Protein AF-A0A286U0F1-F1 (afdb_monomer)

Secondary structure (DSSP, 8-state):
--PPPPPTTSPPPEE-HHHHHHHHHHHHHHHHHH----SEEEEE-TTS-EEEEEPSEEEEETTEEEEEEE---TTS--TTTT-EEEEEEEEESSSEEEEEE-TTBPEE-SSSSSS-TTSB-B-HHHHHHHHHHHHTTS-TTT-SEEEEEEE-TTHHHHHTTSSTTTTTEESSB-B--SSSEE-TT-HHHHHHHHHHHHHHHH-

Structure (mmCIF, N/CA/C/O backbone):
data_AF-A0A286U0F1-F1
#
_entry.id   AF-A0A286U0F1-F1
#
loop_
_atom_site.group_PDB
_atom_site.id
_atom_site.type_symbol
_atom_site.label_atom_id
_atom_site.label_alt_id
_atom_site.label_comp_id
_atom_site.label_asym_id
_atom_site.label_entity_id
_atom_site.label_seq_id
_atom_site.pdbx_PDB_ins_code
_atom_site.Cartn_x
_atom_site.Cartn_y
_atom_site.Cartn_z
_atom_site.occupancy
_atom_site.B_iso_or_equiv
_atom_site.auth_seq_id
_atom_site.auth_comp_id
_atom_site.auth_asym_id
_atom_site.auth_atom_id
_atom_site.pdbx_PDB_model_num
ATOM 1 N N . MET A 1 1 ? -16.467 0.652 -8.813 1.00 55.03 1 MET A N 1
ATOM 2 C CA . MET A 1 1 ? -15.303 1.562 -8.723 1.00 55.03 1 MET A CA 1
ATOM 3 C C . MET A 1 1 ? -15.691 2.871 -9.384 1.00 55.03 1 MET A C 1
ATOM 5 O O . MET A 1 1 ? -16.318 2.805 -10.435 1.00 55.03 1 MET A O 1
ATOM 9 N N . THR A 1 2 ? -15.366 4.034 -8.812 1.00 57.41 2 THR A N 1
ATOM 10 C CA . THR A 1 2 ? -15.446 5.277 -9.600 1.00 57.41 2 THR A CA 1
ATOM 11 C C . THR A 1 2 ? -14.260 5.248 -10.555 1.00 57.41 2 THR A C 1
ATOM 13 O O . THR A 1 2 ? -13.128 5.492 -10.142 1.00 57.41 2 THR A O 1
ATOM 16 N N . LEU A 1 3 ? -14.500 4.808 -11.789 1.00 58.31 3 LEU A N 1
ATOM 17 C CA . LEU A 1 3 ? -13.452 4.655 -12.792 1.00 58.31 3 LEU A CA 1
ATOM 18 C C . LEU A 1 3 ? -12.879 6.039 -13.128 1.00 58.31 3 LEU A C 1
ATOM 20 O O . LEU A 1 3 ? -13.649 6.991 -13.285 1.00 58.31 3 LEU A O 1
ATOM 24 N N . PRO A 1 4 ? -11.551 6.189 -13.231 1.00 60.69 4 PRO A N 1
ATOM 25 C CA . PRO A 1 4 ? -10.980 7.459 -13.630 1.00 60.69 4 PRO A CA 1
ATOM 26 C C . PRO A 1 4 ? -11.314 7.708 -15.111 1.00 60.69 4 PRO A C 1
ATOM 28 O O . PRO A 1 4 ? -11.330 6.786 -15.930 1.00 60.69 4 PRO A O 1
ATOM 31 N N . ALA A 1 5 ? -11.651 8.956 -15.445 1.00 60.22 5 ALA A N 1
ATOM 32 C CA . ALA A 1 5 ? -12.111 9.325 -16.782 1.00 60.22 5 ALA A CA 1
ATOM 33 C C . ALA A 1 5 ? -11.086 8.942 -17.868 1.00 60.22 5 ALA A C 1
ATOM 35 O O . ALA A 1 5 ? -9.869 8.982 -17.640 1.00 60.22 5 ALA A O 1
ATOM 36 N N . ARG A 1 6 ? -11.583 8.591 -19.064 1.00 70.12 6 ARG A N 1
ATOM 37 C CA . ARG A 1 6 ? -10.735 8.411 -20.252 1.00 70.12 6 ARG A CA 1
ATOM 38 C C . ARG A 1 6 ? -9.967 9.704 -20.527 1.00 70.12 6 ARG A C 1
ATOM 40 O O . ARG A 1 6 ? -10.489 10.803 -20.338 1.00 70.12 6 ARG A O 1
ATOM 47 N N . ASN A 1 7 ? -8.711 9.579 -20.945 1.00 66.75 7 ASN A N 1
ATOM 48 C CA . ASN A 1 7 ? -7.919 10.742 -21.333 1.00 66.75 7 ASN A CA 1
ATOM 49 C C . ASN A 1 7 ? -8.407 11.310 -22.684 1.00 66.75 7 ASN A C 1
ATOM 51 O O . ASN A 1 7 ? -9.229 10.702 -23.367 1.00 66.75 7 ASN A O 1
ATOM 55 N N . LYS A 1 8 ? -7.865 12.463 -23.102 1.00 62.06 8 LYS A N 1
ATOM 56 C CA . LYS A 1 8 ? -8.223 13.127 -24.374 1.00 62.06 8 LYS A CA 1
ATOM 57 C C . LYS A 1 8 ? -8.035 12.249 -25.627 1.00 62.06 8 LYS A C 1
ATOM 59 O O . LYS A 1 8 ? -8.588 12.575 -26.665 1.00 62.06 8 LYS A O 1
ATOM 64 N N . LYS A 1 9 ? -7.260 11.163 -25.535 1.00 63.19 9 LYS A N 1
ATOM 65 C CA . LYS A 1 9 ? -7.003 10.195 -26.614 1.00 63.19 9 LYS A CA 1
ATOM 66 C C . LYS A 1 9 ? -7.865 8.926 -26.502 1.00 63.19 9 LYS A C 1
ATOM 68 O O . LYS A 1 9 ? -7.655 7.982 -27.247 1.00 63.19 9 LYS A O 1
ATOM 73 N N . GLY A 1 10 ? -8.810 8.877 -25.561 1.00 74.88 10 GLY A N 1
ATOM 74 C CA . GLY A 1 10 ? -9.727 7.750 -25.376 1.00 74.88 10 GLY A CA 1
ATOM 75 C C . GLY A 1 10 ? -9.198 6.603 -24.510 1.00 74.88 10 GLY A C 1
ATOM 76 O O . GLY A 1 10 ? -9.966 5.685 -24.231 1.00 74.88 10 GLY A O 1
ATOM 77 N N . HIS A 1 11 ? -7.951 6.659 -24.029 1.00 80.94 11 HIS A N 1
ATOM 78 C CA . HIS A 1 11 ? -7.387 5.597 -23.193 1.00 80.94 11 HIS A CA 1
ATOM 79 C C . HIS A 1 11 ? -7.829 5.706 -21.735 1.00 80.94 11 HIS A C 1
ATOM 81 O O . HIS A 1 11 ? -7.931 6.802 -21.165 1.00 80.94 11 HIS A O 1
ATOM 87 N N . ARG A 1 12 ? -8.039 4.553 -21.109 1.00 87.25 12 ARG A N 1
ATOM 88 C CA . ARG A 1 12 ? -8.418 4.412 -19.710 1.00 87.25 12 ARG A CA 1
ATOM 89 C C . ARG A 1 12 ? -7.195 4.543 -18.811 1.00 87.25 12 ARG A C 1
ATOM 91 O O . ARG A 1 12 ? -6.171 3.896 -19.011 1.00 87.25 12 ARG A O 1
ATOM 98 N N . THR A 1 13 ? -7.316 5.400 -17.806 1.00 90.19 13 THR A N 1
ATOM 99 C CA . THR A 1 13 ? -6.322 5.499 -16.733 1.00 90.19 13 THR A CA 1
ATOM 100 C C . THR A 1 13 ? -6.585 4.432 -15.673 1.00 90.19 13 THR A C 1
ATOM 102 O O . THR A 1 13 ? -7.677 3.866 -15.606 1.00 90.19 13 THR A O 1
ATOM 105 N N . GLY A 1 14 ? -5.576 4.140 -14.862 1.00 93.25 14 GLY A N 1
ATOM 106 C CA . GLY A 1 14 ? -5.661 3.172 -13.774 1.00 93.25 14 GLY A CA 1
ATOM 107 C C . GLY A 1 14 ? -5.192 3.741 -12.445 1.00 93.25 14 GLY A C 1
ATOM 108 O O . GLY A 1 14 ? -4.985 4.947 -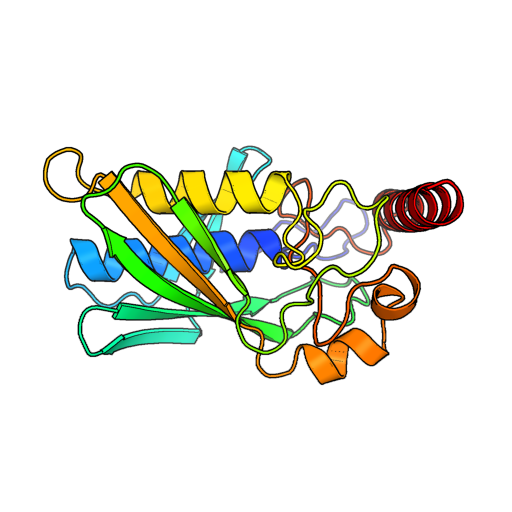12.295 1.00 93.25 14 GLY A O 1
ATOM 109 N N . PHE A 1 15 ? -4.969 2.849 -11.491 1.00 96.19 15 PHE A N 1
ATOM 110 C CA . PHE A 1 15 ? -4.475 3.161 -10.158 1.00 96.19 15 PHE A CA 1
ATOM 111 C C . PHE A 1 15 ? -3.144 2.476 -9.901 1.00 96.19 15 PHE A C 1
ATOM 113 O O . PHE A 1 15 ? -2.894 1.366 -10.367 1.00 96.19 15 PHE A O 1
ATOM 120 N N . THR A 1 16 ? -2.266 3.156 -9.169 1.00 96.94 16 THR A N 1
ATOM 121 C CA . THR A 1 16 ? -0.938 2.621 -8.850 1.00 96.94 16 THR A CA 1
ATOM 122 C C . THR A 1 16 ? -1.024 1.568 -7.741 1.00 96.94 16 THR A C 1
ATOM 124 O O . THR A 1 16 ? -2.030 1.478 -7.031 1.00 96.94 16 THR A O 1
ATOM 127 N N . THR A 1 17 ? 0.044 0.785 -7.547 1.00 97.62 17 THR A N 1
ATOM 128 C CA . THR A 1 17 ? 0.140 -0.151 -6.410 1.00 97.62 17 THR A CA 1
ATOM 129 C C . THR A 1 17 ? 0.022 0.588 -5.075 1.00 97.62 17 THR A C 1
ATOM 131 O O . THR A 1 17 ? -0.702 0.135 -4.195 1.00 97.62 17 THR A O 1
ATOM 134 N N . GLY A 1 18 ? 0.624 1.780 -4.960 1.00 97.81 18 GLY A N 1
ATOM 135 C CA . GLY A 1 18 ? 0.495 2.650 -3.786 1.00 97.81 18 GLY A CA 1
ATOM 136 C C . GLY A 1 18 ? -0.936 3.107 -3.485 1.00 97.81 18 GLY A C 1
ATOM 137 O O . GLY A 1 18 ? -1.347 3.072 -2.330 1.00 97.81 18 GLY A O 1
ATOM 138 N N . ALA A 1 19 ? -1.724 3.468 -4.504 1.00 98.19 19 ALA A N 1
ATOM 139 C CA . ALA A 1 19 ? -3.125 3.852 -4.308 1.00 98.19 19 ALA A CA 1
ATOM 140 C C . ALA A 1 19 ? -3.975 2.679 -3.799 1.00 98.19 19 ALA A C 1
ATOM 142 O O . ALA A 1 19 ? -4.791 2.848 -2.895 1.00 98.19 19 ALA A O 1
ATOM 143 N N . CYS A 1 20 ? -3.756 1.486 -4.358 1.00 98.38 20 CYS A N 1
ATOM 144 C CA . CYS A 1 20 ? -4.443 0.272 -3.923 1.00 98.38 20 CYS A CA 1
ATOM 145 C C . CYS A 1 20 ? -4.044 -0.103 -2.486 1.00 98.38 20 CYS A C 1
ATOM 147 O O . CYS A 1 20 ? -4.916 -0.411 -1.680 1.00 98.38 20 CYS A O 1
ATOM 149 N N . ALA A 1 21 ? -2.758 -0.000 -2.136 1.00 98.62 21 ALA A N 1
ATOM 150 C CA . ALA A 1 21 ? -2.277 -0.250 -0.779 1.00 98.62 21 ALA A CA 1
ATOM 151 C C . ALA A 1 21 ? -2.873 0.735 0.242 1.00 98.62 21 ALA A C 1
ATOM 153 O O . ALA A 1 21 ? -3.382 0.304 1.272 1.00 98.62 21 ALA A O 1
ATOM 154 N N . ALA A 1 22 ? -2.881 2.039 -0.056 1.00 98.75 22 ALA A N 1
ATOM 155 C CA . ALA A 1 22 ? -3.451 3.055 0.832 1.00 98.75 22 ALA A CA 1
ATOM 156 C C . ALA A 1 22 ? -4.962 2.865 1.036 1.00 98.75 22 ALA A C 1
ATOM 158 O O . ALA A 1 22 ? -5.457 2.937 2.159 1.00 98.75 22 ALA A O 1
ATOM 159 N N . ALA A 1 23 ? -5.698 2.573 -0.041 1.00 98.62 23 ALA A N 1
ATOM 160 C CA . ALA A 1 23 ? -7.124 2.276 0.029 1.00 98.62 23 ALA A CA 1
ATOM 161 C C . ALA A 1 23 ? -7.406 1.018 0.866 1.00 98.62 23 ALA A C 1
ATOM 163 O O . ALA A 1 23 ? -8.300 1.026 1.711 1.00 98.62 23 ALA A O 1
ATOM 164 N N . SER A 1 24 ? -6.630 -0.045 0.654 1.00 98.69 24 SER A N 1
ATOM 165 C CA . SER A 1 24 ? -6.778 -1.303 1.381 1.00 98.69 24 SER A CA 1
ATOM 166 C C . SER A 1 24 ? -6.481 -1.114 2.872 1.00 98.69 24 SER A C 1
ATOM 168 O O . SER A 1 24 ? -7.321 -1.463 3.703 1.00 98.69 24 SER A O 1
ATOM 170 N N . ALA A 1 25 ? -5.370 -0.453 3.218 1.00 98.75 25 ALA A N 1
ATOM 171 C CA . ALA A 1 25 ? -4.992 -0.182 4.605 1.00 98.75 25 ALA A CA 1
ATOM 172 C C . ALA A 1 25 ? -6.040 0.679 5.329 1.00 98.75 25 ALA A C 1
ATOM 174 O O . ALA A 1 25 ? -6.426 0.363 6.453 1.00 98.75 25 ALA A O 1
ATOM 175 N N . LYS A 1 26 ? -6.583 1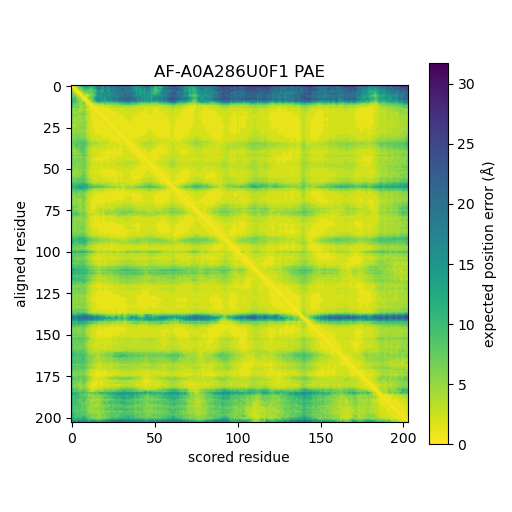.704 4.652 1.00 98.69 26 LYS A N 1
ATOM 176 C CA . LYS A 1 26 ? -7.706 2.507 5.160 1.00 98.69 26 LYS A CA 1
ATOM 177 C C . LYS A 1 26 ? -8.918 1.647 5.499 1.00 98.69 26 LYS A C 1
ATOM 179 O O . LYS A 1 26 ? -9.519 1.799 6.556 1.00 98.69 26 LYS A O 1
ATOM 184 N N . ALA A 1 27 ? -9.285 0.729 4.605 1.00 98.62 27 ALA A N 1
ATOM 185 C CA . ALA A 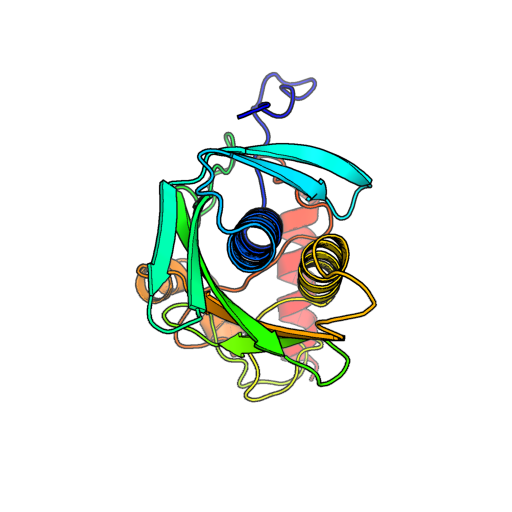1 27 ? -10.415 -0.163 4.834 1.00 98.62 27 ALA A CA 1
ATOM 186 C C . ALA A 1 27 ? -10.192 -1.097 6.028 1.00 98.62 27 ALA A C 1
ATOM 188 O O . ALA A 1 27 ? -11.131 -1.327 6.786 1.00 98.62 27 ALA A O 1
ATOM 189 N N . ALA A 1 28 ? -8.975 -1.619 6.203 1.00 98.56 28 ALA A N 1
ATOM 190 C CA . ALA A 1 28 ? -8.645 -2.477 7.336 1.00 98.56 28 ALA A CA 1
ATOM 191 C C . ALA A 1 28 ? -8.713 -1.699 8.659 1.00 98.56 28 ALA A C 1
ATOM 193 O O . ALA A 1 28 ? -9.399 -2.137 9.580 1.00 98.56 28 ALA A O 1
ATOM 194 N N . ALA A 1 29 ? -8.112 -0.505 8.722 1.00 98.19 29 ALA A N 1
ATOM 195 C CA . ALA A 1 29 ? -8.195 0.371 9.892 1.00 98.19 29 ALA A CA 1
ATOM 196 C C . ALA A 1 29 ? -9.651 0.725 10.238 1.00 98.19 29 ALA A C 1
ATOM 198 O O . ALA A 1 29 ? -10.090 0.544 11.372 1.00 98.19 29 ALA A O 1
ATOM 199 N N . ARG A 1 30 ? -10.447 1.123 9.237 1.00 97.81 30 ARG A N 1
ATOM 200 C CA . ARG A 1 30 ? -11.877 1.398 9.415 1.00 97.81 30 ARG A CA 1
ATOM 201 C C . ARG A 1 30 ? -12.650 0.189 9.930 1.00 97.81 30 ARG A C 1
ATOM 203 O O . ARG A 1 30 ? -13.548 0.349 10.758 1.00 97.81 30 ARG A O 1
ATOM 210 N N . TYR A 1 31 ? -12.352 -1.010 9.430 1.00 97.81 31 TYR A N 1
ATOM 211 C CA . TYR A 1 31 ? -13.032 -2.218 9.886 1.00 97.81 31 TYR A CA 1
ATOM 212 C C . TYR A 1 31 ? -12.710 -2.504 11.360 1.00 97.81 31 TYR A C 1
ATOM 214 O O . TYR A 1 31 ? -13.634 -2.746 12.131 1.00 97.81 31 TYR A O 1
ATOM 222 N N . LEU A 1 32 ? -11.446 -2.366 11.775 1.00 97.06 32 LEU A N 1
ATOM 223 C CA . LEU A 1 32 ? -11.042 -2.518 13.180 1.00 97.06 32 LEU A CA 1
ATOM 224 C C . LEU A 1 32 ? -11.738 -1.511 14.097 1.00 97.06 32 LEU A C 1
ATOM 226 O O . LEU A 1 32 ? -12.263 -1.892 15.136 1.00 97.06 32 LEU A O 1
ATOM 230 N N . VAL A 1 33 ? -11.796 -0.241 13.693 1.00 95.56 33 VAL A N 1
ATOM 231 C CA . VAL A 1 33 ? -12.394 0.829 14.508 1.00 95.56 33 VAL A CA 1
ATOM 232 C C . VAL A 1 33 ? -13.912 0.699 14.612 1.00 95.56 33 VAL A C 1
ATOM 234 O O . VAL A 1 33 ? -14.494 0.966 15.659 1.00 95.56 33 VAL A O 1
ATOM 237 N N . THR A 1 34 ? -14.584 0.318 13.524 1.00 94.88 34 THR A N 1
ATOM 238 C CA . THR A 1 34 ? -16.056 0.339 13.470 1.00 94.88 34 THR A CA 1
ATOM 239 C C . THR A 1 34 ? -16.709 -1.013 13.733 1.00 94.88 34 THR A C 1
ATOM 241 O O . THR A 1 34 ? -17.922 -1.064 13.934 1.00 94.88 34 THR A O 1
ATOM 244 N N . GLY A 1 35 ? -15.956 -2.112 13.636 1.00 94.69 35 GLY A N 1
ATOM 245 C CA . GLY A 1 35 ? -16.485 -3.477 13.644 1.00 94.69 35 GLY A CA 1
ATOM 246 C C . GLY A 1 35 ? -17.365 -3.819 12.433 1.00 94.69 35 GLY A C 1
ATOM 247 O O . GLY A 1 35 ? -17.962 -4.894 12.387 1.00 94.69 35 GLY A O 1
ATOM 248 N N . LYS A 1 36 ? -17.474 -2.931 11.432 1.00 95.50 36 LYS A N 1
ATOM 249 C CA . LYS A 1 36 ? -18.361 -3.107 10.273 1.00 95.50 36 LYS A CA 1
ATOM 250 C C . LYS A 1 36 ? -17.587 -3.543 9.038 1.00 95.50 36 LYS A C 1
ATOM 252 O O . LYS A 1 36 ? -16.740 -2.808 8.532 1.00 95.50 36 LYS A O 1
ATOM 257 N N . LYS A 1 37 ? -17.944 -4.714 8.507 1.00 96.31 37 LYS A N 1
ATOM 258 C CA . LYS A 1 37 ? -17.384 -5.240 7.259 1.00 96.31 37 LYS A CA 1
ATOM 259 C C . LYS A 1 37 ? -17.727 -4.321 6.083 1.00 96.31 37 LYS A C 1
ATOM 261 O O . LYS A 1 37 ? -18.856 -3.847 5.954 1.00 96.31 37 LYS A O 1
ATOM 266 N N . LEU A 1 38 ? -16.751 -4.087 5.210 1.00 97.56 38 LEU A N 1
ATOM 267 C CA . LEU A 1 38 ? -16.851 -3.168 4.076 1.00 97.56 38 LEU A CA 1
ATOM 268 C C . LEU A 1 38 ? -16.824 -3.933 2.748 1.00 97.56 38 LEU A C 1
ATOM 270 O O . LEU A 1 38 ? -16.105 -4.916 2.594 1.00 97.56 38 LEU A O 1
ATOM 274 N N . SER A 1 39 ? -17.558 -3.435 1.752 1.00 97.75 39 SER A N 1
ATOM 275 C CA . SER A 1 39 ? -17.463 -3.893 0.353 1.00 97.75 39 SER A CA 1
ATOM 276 C C . SER A 1 39 ? -16.693 -2.920 -0.546 1.00 97.75 39 SER A C 1
ATOM 278 O O . SER A 1 39 ? -16.266 -3.270 -1.645 1.00 97.75 39 SER A O 1
ATOM 280 N N . LYS A 1 40 ? -16.521 -1.674 -0.096 1.00 98.31 40 LYS A N 1
ATOM 281 C CA . LYS A 1 40 ? -15.796 -0.612 -0.797 1.00 98.31 40 LYS A CA 1
ATOM 282 C C . LYS A 1 40 ? -15.296 0.437 0.190 1.00 98.31 40 LYS A C 1
ATOM 284 O O . LYS A 1 40 ? -15.874 0.601 1.263 1.00 98.31 40 LYS A O 1
ATOM 289 N N . ILE A 1 41 ? -14.280 1.192 -0.210 1.00 98.31 41 ILE A N 1
ATOM 290 C CA . ILE A 1 41 ? -13.689 2.261 0.598 1.00 98.31 41 ILE A CA 1
ATOM 291 C C . ILE A 1 41 ? -13.414 3.502 -0.246 1.00 98.31 41 ILE A C 1
ATOM 293 O O . ILE A 1 41 ? -12.952 3.411 -1.384 1.00 98.31 41 ILE A O 1
ATOM 297 N N . LYS A 1 42 ? -13.719 4.673 0.315 1.00 98.25 42 LYS A N 1
ATOM 298 C CA . LYS A 1 42 ? -13.402 5.977 -0.268 1.00 98.25 42 LYS A CA 1
ATOM 299 C C . LYS A 1 42 ? -12.051 6.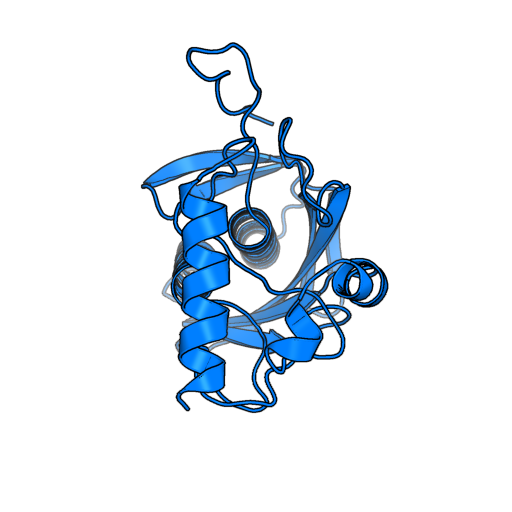436 0.287 1.00 98.25 42 LYS A C 1
ATOM 301 O O . LYS A 1 42 ? -11.900 6.565 1.497 1.00 98.25 42 LYS A O 1
ATOM 306 N N . THR A 1 43 ? -11.079 6.680 -0.584 1.00 97.12 43 THR A N 1
ATOM 307 C CA . THR A 1 43 ? -9.717 7.084 -0.205 1.00 97.12 43 THR A CA 1
ATOM 308 C C . THR A 1 43 ? -9.263 8.314 -0.981 1.00 97.12 43 THR A C 1
ATOM 310 O O . THR A 1 43 ? -9.710 8.550 -2.110 1.00 97.12 43 THR A O 1
ATOM 313 N N . THR A 1 44 ? -8.385 9.102 -0.371 1.00 97.94 44 THR A N 1
ATOM 314 C CA . THR A 1 44 ? -7.776 10.280 -0.980 1.00 97.94 44 THR A CA 1
ATOM 315 C C . THR A 1 44 ? -6.398 9.909 -1.510 1.00 97.94 44 THR A C 1
ATOM 317 O O . THR A 1 44 ? -5.532 9.441 -0.777 1.00 97.94 44 THR A O 1
ATOM 320 N N . LEU A 1 45 ? -6.202 10.114 -2.808 1.00 97.38 45 LEU A N 1
ATOM 321 C CA . LEU A 1 45 ? -4.947 9.838 -3.498 1.00 97.38 45 LEU A CA 1
ATOM 322 C C . LEU A 1 45 ? -3.903 10.938 -3.220 1.00 97.38 45 LEU A C 1
ATOM 324 O O . LEU A 1 45 ? -4.273 12.049 -2.824 1.00 97.38 45 LEU A O 1
ATOM 328 N N . PRO A 1 46 ? -2.611 10.710 -3.533 1.00 96.44 46 PRO A N 1
ATOM 329 C CA . PRO A 1 46 ? -1.568 11.730 -3.379 1.00 96.44 46 PRO A CA 1
ATOM 330 C C . PRO A 1 46 ? -1.850 13.033 -4.142 1.00 96.44 46 PRO A C 1
ATOM 332 O O . PRO A 1 46 ? -1.451 14.110 -3.714 1.00 96.44 46 PRO A O 1
ATOM 335 N N . ASN A 1 47 ? -2.584 12.958 -5.257 1.00 94.00 47 ASN A N 1
ATOM 336 C CA . ASN A 1 47 ? -3.012 14.126 -6.034 1.00 94.00 47 ASN A CA 1
ATOM 337 C C . ASN A 1 47 ? -4.270 14.829 -5.479 1.00 94.00 47 ASN A C 1
ATOM 339 O O . ASN A 1 47 ? -4.889 15.610 -6.200 1.00 94.00 47 ASN A O 1
ATOM 343 N N . ARG A 1 48 ? -4.677 14.512 -4.242 1.00 95.44 48 ARG A N 1
ATOM 344 C CA . ARG A 1 48 ? -5.862 15.030 -3.536 1.00 95.44 48 ARG A CA 1
ATOM 345 C C . ARG A 1 48 ? -7.215 14.681 -4.160 1.00 95.44 48 ARG A C 1
ATOM 347 O O . ARG A 1 48 ? -8.245 15.082 -3.627 1.00 95.44 48 ARG A O 1
ATOM 354 N N . LYS A 1 49 ? -7.259 13.888 -5.235 1.00 94.81 49 LYS A N 1
ATOM 355 C CA . LYS A 1 49 ? -8.525 13.344 -5.741 1.00 94.81 49 LYS A CA 1
ATOM 356 C C . LYS A 1 49 ? -9.014 12.233 -4.830 1.00 94.81 49 LYS A C 1
ATOM 358 O O . LYS A 1 49 ? -8.232 11.398 -4.378 1.00 94.81 49 LYS A O 1
ATOM 363 N N . THR A 1 50 ? -10.323 12.177 -4.637 1.00 96.06 50 THR A N 1
ATOM 364 C CA . THR A 1 50 ? -10.951 11.111 -3.866 1.00 96.06 50 THR A CA 1
ATOM 365 C C . THR A 1 50 ? -11.576 10.070 -4.784 1.00 96.06 50 THR A C 1
ATOM 367 O O . THR A 1 50 ? -12.296 10.405 -5.723 1.00 96.06 50 THR A O 1
ATOM 370 N N . VAL A 1 51 ? -11.312 8.796 -4.509 1.00 96.25 51 VAL A N 1
ATOM 371 C CA . VAL A 1 51 ? -11.735 7.661 -5.337 1.00 96.25 51 VAL A CA 1
ATOM 372 C C . VAL A 1 51 ? -12.316 6.564 -4.453 1.00 96.25 51 VAL A C 1
ATOM 374 O O . VAL A 1 51 ? -11.884 6.376 -3.318 1.00 96.25 51 VAL A O 1
ATOM 377 N N . THR A 1 52 ? -13.310 5.837 -4.969 1.00 97.75 52 THR A N 1
ATOM 378 C CA . THR A 1 52 ? -13.897 4.679 -4.280 1.00 97.75 52 THR A CA 1
ATOM 379 C C . THR A 1 52 ? -13.426 3.368 -4.900 1.00 97.75 52 THR A C 1
ATOM 381 O O . THR A 1 52 ? -13.734 3.088 -6.066 1.00 97.75 52 THR A O 1
ATOM 384 N N . PHE A 1 53 ? -12.747 2.548 -4.098 1.00 98.00 53 PHE A N 1
ATOM 385 C CA . PHE A 1 53 ? -12.216 1.242 -4.480 1.00 98.00 53 PHE A CA 1
ATOM 386 C C . PHE A 1 53 ? -13.118 0.116 -3.964 1.00 98.00 53 PHE A C 1
ATOM 388 O O . PHE A 1 53 ? -13.497 0.147 -2.792 1.00 98.00 53 PHE A O 1
ATOM 395 N N . PRO A 1 54 ? -13.488 -0.864 -4.806 1.00 97.94 54 PRO A N 1
ATOM 396 C CA . PRO A 1 54 ? -14.122 -2.090 -4.341 1.00 97.94 54 PRO A CA 1
ATOM 397 C C . PRO A 1 54 ? -13.097 -2.958 -3.605 1.00 97.94 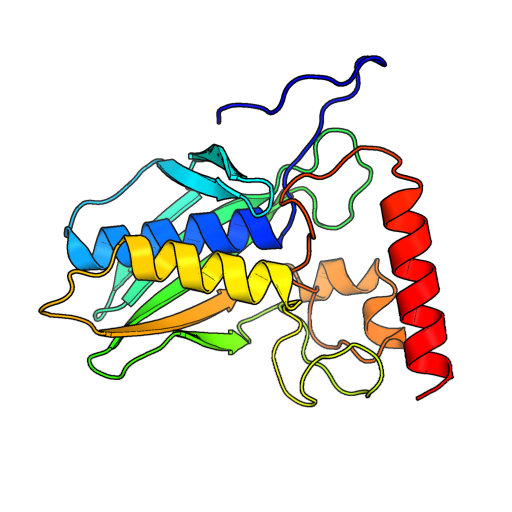54 PRO A C 1
ATOM 399 O O . PRO A 1 54 ? -11.955 -3.074 -4.047 1.00 97.94 54 PRO A O 1
ATOM 402 N N . LEU A 1 55 ? -13.515 -3.577 -2.506 1.00 98.44 55 LEU A N 1
ATOM 403 C CA . LEU A 1 55 ? -12.690 -4.525 -1.767 1.00 98.44 55 LEU A CA 1
ATOM 404 C C . LEU A 1 55 ? -12.923 -5.932 -2.313 1.00 98.44 55 LEU A C 1
ATOM 406 O O . LEU A 1 55 ? -14.065 -6.345 -2.513 1.00 98.44 55 LEU A O 1
ATOM 410 N N . LYS A 1 56 ? -11.837 -6.665 -2.551 1.00 98.19 56 LYS A N 1
ATOM 411 C CA . LYS A 1 56 ? -11.874 -8.088 -2.900 1.00 98.19 56 LYS A CA 1
ATOM 412 C C . LYS A 1 56 ? -11.981 -8.950 -1.643 1.00 98.19 56 LYS A C 1
ATOM 414 O O . LYS A 1 56 ? -12.784 -9.880 -1.626 1.00 98.19 56 LYS A O 1
ATOM 419 N N . ARG A 1 57 ? -11.221 -8.609 -0.598 1.00 97.00 57 ARG A N 1
ATOM 420 C CA . ARG A 1 57 ? -11.298 -9.201 0.746 1.00 97.00 57 ARG A CA 1
ATOM 421 C C . ARG A 1 57 ? -11.559 -8.126 1.791 1.00 97.00 57 ARG A C 1
ATOM 423 O O . ARG A 1 57 ? -11.126 -6.983 1.642 1.00 97.00 57 ARG A O 1
ATOM 430 N N . CYS A 1 58 ? -12.277 -8.510 2.840 1.00 98.06 58 CYS A N 1
ATOM 431 C CA . CYS A 1 58 ? -12.475 -7.724 4.052 1.00 98.06 58 CYS A CA 1
ATOM 432 C C . CYS A 1 58 ? -12.880 -8.683 5.174 1.00 98.06 58 CYS A C 1
ATOM 434 O O . CYS A 1 58 ? -14.009 -9.183 5.212 1.00 98.06 58 CYS A O 1
ATOM 436 N N . GLU A 1 59 ? -11.929 -8.999 6.035 1.00 97.50 59 GLU A N 1
ATOM 437 C CA . GLU A 1 59 ? -12.071 -9.964 7.120 1.00 97.50 59 GLU A CA 1
ATOM 438 C C . GLU A 1 59 ? -11.271 -9.508 8.337 1.00 97.50 59 GLU A C 1
ATOM 440 O O . GLU A 1 59 ? -10.370 -8.678 8.227 1.00 97.50 59 GLU A O 1
ATOM 445 N N . ILE A 1 60 ? -11.663 -10.007 9.501 1.00 95.75 60 ILE A N 1
ATOM 446 C CA . ILE A 1 60 ? -11.012 -9.736 10.775 1.00 95.75 60 ILE A CA 1
ATOM 447 C C . ILE A 1 60 ? -10.715 -11.081 11.425 1.00 95.75 60 ILE A C 1
ATOM 449 O O . ILE A 1 60 ? -11.555 -11.981 11.396 1.00 95.75 60 ILE A O 1
ATOM 453 N N . SER A 1 61 ? -9.518 -11.221 11.972 1.00 92.19 61 SER A N 1
ATOM 454 C CA . SER A 1 61 ? -9.083 -12.414 12.688 1.00 92.19 61 SER A CA 1
ATOM 455 C C . SER A 1 61 ? -8.111 -11.980 13.768 1.00 92.19 61 SER A C 1
ATOM 457 O O . SER A 1 61 ? -7.235 -11.174 13.486 1.00 92.19 61 SER A O 1
ATOM 459 N N . GLU A 1 62 ? -8.267 -12.478 14.994 1.00 91.75 62 GLU A N 1
ATOM 460 C CA . GLU A 1 62 ? -7.272 -12.292 16.068 1.00 91.75 62 GLU A CA 1
ATOM 461 C C . GLU A 1 62 ? -6.846 -10.823 16.300 1.00 91.75 62 GLU A C 1
ATOM 463 O O . GLU A 1 62 ? -5.682 -10.518 16.538 1.00 91.75 62 GLU A O 1
ATOM 468 N N . GLY A 1 63 ? -7.790 -9.879 16.200 1.00 91.88 63 GLY A N 1
ATOM 469 C CA . GLY A 1 63 ? -7.510 -8.451 16.403 1.00 91.88 63 GLY A CA 1
ATOM 470 C C . GLY A 1 63 ? -6.803 -7.750 15.235 1.00 91.88 63 GLY A C 1
ATOM 471 O O . GLY A 1 63 ? -6.487 -6.566 15.346 1.00 91.88 63 GLY A O 1
ATOM 472 N N . VAL A 1 64 ? -6.605 -8.433 14.103 1.00 97.44 64 VAL A N 1
ATOM 473 C CA . VAL A 1 64 ? -6.094 -7.842 12.860 1.00 97.44 64 VAL A CA 1
ATOM 474 C C . VAL A 1 64 ? -7.150 -7.863 11.762 1.00 97.44 64 VAL A C 1
ATOM 476 O O . VAL A 1 64 ? -7.943 -8.799 11.656 1.00 97.44 64 VAL A O 1
ATOM 479 N N . ALA A 1 65 ? -7.169 -6.830 10.922 1.00 98.38 65 ALA A N 1
ATOM 480 C CA . ALA A 1 65 ? -8.035 -6.782 9.749 1.00 98.38 65 ALA A CA 1
ATOM 481 C C . ALA A 1 65 ? -7.225 -7.001 8.478 1.00 98.38 65 ALA A C 1
ATOM 483 O O . ALA A 1 65 ? -6.194 -6.360 8.266 1.00 98.38 65 ALA A O 1
ATOM 484 N N . ILE A 1 66 ? -7.734 -7.879 7.619 1.00 98.44 66 ILE A N 1
ATOM 485 C CA . ILE A 1 66 ? -7.160 -8.210 6.321 1.00 98.44 66 ILE A CA 1
ATOM 486 C C . ILE A 1 66 ? -8.122 -7.713 5.246 1.00 98.44 66 ILE A C 1
ATOM 488 O O . ILE A 1 66 ? -9.295 -8.095 5.177 1.00 98.44 66 ILE A O 1
ATOM 492 N N . THR A 1 67 ? -7.626 -6.835 4.389 1.00 98.75 67 THR A N 1
ATOM 493 C CA . THR A 1 67 ? -8.364 -6.302 3.242 1.00 98.75 67 THR A CA 1
ATOM 494 C C . THR A 1 67 ? -7.525 -6.424 1.987 1.00 98.75 67 THR A C 1
ATOM 496 O O . THR A 1 67 ? -6.297 -6.497 2.055 1.00 98.75 67 THR A O 1
ATOM 499 N N . SER A 1 68 ? -8.181 -6.460 0.829 1.00 98.62 68 SER A N 1
ATOM 500 C CA . SER A 1 68 ? -7.460 -6.460 -0.440 1.00 98.62 68 SER A CA 1
ATOM 501 C C . SER A 1 68 ? -8.193 -5.734 -1.556 1.00 98.62 68 SER A C 1
ATOM 503 O O . SER A 1 68 ? -9.423 -5.616 -1.559 1.00 98.62 68 SER A O 1
ATOM 505 N N . ILE A 1 69 ? -7.419 -5.254 -2.529 1.00 98.62 69 ILE A N 1
ATOM 506 C CA . ILE A 1 69 ? -7.893 -4.588 -3.743 1.00 98.62 69 ILE A CA 1
ATOM 507 C C . ILE A 1 69 ? -7.185 -5.197 -4.951 1.00 98.62 69 ILE A C 1
ATOM 509 O O . ILE A 1 69 ? -5.961 -5.319 -4.971 1.00 98.62 69 ILE A O 1
ATOM 513 N N . ILE A 1 70 ? -7.953 -5.522 -5.992 1.00 98.38 70 ILE A N 1
ATOM 514 C CA . ILE A 1 70 ? -7.391 -5.906 -7.291 1.00 98.38 70 ILE A CA 1
ATOM 515 C C . ILE A 1 70 ? -6.979 -4.644 -8.044 1.00 98.38 70 ILE A C 1
ATOM 517 O O . ILE A 1 70 ? -7.812 -3.783 -8.339 1.00 98.38 70 ILE A O 1
ATOM 521 N N . LYS A 1 71 ? -5.689 -4.535 -8.364 1.00 97.38 71 LYS A N 1
ATOM 522 C CA . LYS A 1 71 ? -5.141 -3.388 -9.084 1.00 97.38 71 LYS A CA 1
ATOM 523 C C . LYS A 1 71 ? -5.630 -3.352 -10.527 1.00 97.38 71 LYS A C 1
ATOM 525 O O . LYS A 1 71 ? -5.370 -4.250 -11.328 1.00 97.38 71 LYS A O 1
ATOM 530 N N . ASP A 1 72 ? -6.213 -2.225 -10.899 1.00 96.06 72 ASP A N 1
ATOM 531 C CA . ASP A 1 72 ? -6.619 -1.926 -12.264 1.00 96.06 72 ASP A CA 1
ATOM 532 C C . ASP A 1 72 ? -5.702 -0.853 -12.869 1.00 96.06 72 ASP A C 1
ATOM 534 O O . ASP A 1 72 ? -5.651 0.272 -12.375 1.00 96.06 72 ASP A O 1
ATOM 538 N N . ALA A 1 73 ? -4.950 -1.203 -13.916 1.00 92.56 73 ALA A N 1
ATOM 539 C CA . ALA A 1 73 ? -3.950 -0.330 -14.533 1.00 92.56 73 ALA A CA 1
ATOM 540 C C . ALA A 1 73 ? -4.516 0.510 -15.690 1.00 92.56 73 ALA A C 1
ATOM 542 O O . ALA A 1 73 ? -3.789 1.307 -16.280 1.00 92.56 73 ALA A O 1
ATOM 543 N N . GLY A 1 74 ? -5.814 0.397 -15.989 1.00 92.06 74 GLY A N 1
ATOM 544 C CA . GLY A 1 74 ? -6.362 1.035 -17.180 1.00 92.06 74 GLY A CA 1
ATOM 545 C C . GLY A 1 74 ? -5.939 0.275 -18.433 1.00 92.06 74 GLY A C 1
ATOM 546 O O . GLY A 1 74 ? -5.998 -0.952 -18.451 1.00 92.06 74 GLY A O 1
ATOM 547 N N . ASP A 1 75 ? -5.513 1.016 -19.453 1.00 90.44 75 ASP A N 1
ATOM 548 C CA . ASP A 1 75 ? -4.985 0.462 -20.708 1.00 90.44 75 ASP A CA 1
ATOM 549 C C . ASP A 1 75 ? -3.443 0.449 -20.737 1.00 90.44 75 ASP A C 1
ATOM 551 O O . ASP A 1 75 ? -2.837 0.271 -21.793 1.00 90.44 75 ASP A O 1
ATOM 555 N N . ASP A 1 76 ? -2.792 0.708 -19.598 1.00 88.25 76 ASP A N 1
ATOM 556 C CA . ASP A 1 76 ? -1.335 0.645 -19.496 1.00 88.25 76 ASP A CA 1
ATOM 557 C C . ASP A 1 76 ? -0.874 -0.824 -19.480 1.00 88.25 76 ASP A C 1
ATOM 559 O O . ASP A 1 76 ? -1.445 -1.616 -18.719 1.00 88.25 76 ASP A O 1
ATOM 563 N N . PRO A 1 77 ? 0.150 -1.212 -20.266 1.00 86.75 77 PRO A N 1
ATOM 564 C CA . PRO A 1 77 ? 0.720 -2.561 -20.254 1.00 86.75 77 PRO A CA 1
ATOM 565 C C . PRO A 1 77 ? 1.580 -2.803 -18.996 1.00 86.75 77 PRO A C 1
ATOM 567 O O . PRO A 1 77 ? 2.762 -3.135 -19.059 1.00 86.75 77 PRO A O 1
ATOM 570 N N . ASP A 1 78 ? 0.971 -2.626 -17.826 1.00 90.00 78 ASP A N 1
ATOM 571 C CA . ASP A 1 78 ? 1.596 -2.712 -16.514 1.00 90.00 78 ASP A CA 1
ATOM 572 C C . ASP A 1 78 ? 1.633 -4.171 -16.031 1.00 90.00 78 ASP A C 1
ATOM 574 O O . ASP A 1 78 ? 0.599 -4.818 -15.841 1.00 90.00 78 ASP A O 1
ATOM 578 N N . CYS A 1 79 ? 2.831 -4.694 -15.758 1.00 92.06 79 CYS A N 1
ATOM 579 C CA . CYS A 1 79 ? 3.025 -6.062 -15.261 1.00 92.06 79 CYS A CA 1
ATOM 580 C C . CYS A 1 79 ? 2.347 -6.351 -13.904 1.00 92.06 79 CYS A C 1
ATOM 582 O O . CYS A 1 79 ? 2.175 -7.514 -13.530 1.00 92.06 79 CYS A O 1
ATOM 584 N N . THR A 1 80 ? 1.938 -5.316 -13.169 1.00 94.38 80 THR A N 1
ATOM 585 C CA . THR A 1 80 ? 1.205 -5.392 -11.898 1.00 94.38 80 THR A CA 1
ATOM 586 C C . THR A 1 80 ? -0.307 -5.223 -12.070 1.00 94.38 80 THR A C 1
ATOM 588 O O . THR A 1 80 ? -1.044 -5.191 -11.086 1.00 94.38 80 THR A O 1
ATOM 591 N N . HIS A 1 81 ? -0.815 -5.118 -13.302 1.00 96.12 81 HIS A N 1
ATOM 592 C CA . HIS A 1 81 ? -2.253 -5.168 -13.555 1.00 96.12 81 HIS A CA 1
ATOM 593 C C . HIS A 1 81 ? -2.854 -6.509 -13.103 1.00 96.12 81 HIS A C 1
ATOM 595 O O . HIS A 1 81 ? -2.285 -7.578 -13.342 1.00 96.12 81 HIS A O 1
ATOM 601 N N . GLY A 1 82 ? -3.997 -6.449 -12.421 1.00 97.12 82 GLY A N 1
ATOM 602 C CA . GLY A 1 82 ? -4.677 -7.606 -11.849 1.00 97.12 82 GLY A CA 1
ATOM 603 C C . GLY A 1 82 ? -4.035 -8.146 -10.570 1.00 97.12 82 GLY A C 1
ATOM 604 O O . GLY A 1 82 ? -4.529 -9.133 -10.040 1.00 97.12 82 GLY A O 1
ATOM 605 N N . ALA A 1 83 ? -2.955 -7.532 -10.069 1.00 97.81 83 ALA A N 1
ATOM 606 C CA . ALA A 1 83 ? -2.344 -7.940 -8.808 1.00 97.81 83 ALA A CA 1
ATOM 607 C C . ALA A 1 83 ? -3.308 -7.687 -7.641 1.00 97.81 83 ALA A C 1
ATOM 609 O O . ALA A 1 83 ? -3.917 -6.616 -7.557 1.00 97.81 83 ALA A O 1
ATOM 610 N N . GLU A 1 84 ? -3.423 -8.650 -6.733 1.00 98.44 84 GLU A N 1
ATOM 611 C CA . GLU A 1 84 ? -4.139 -8.464 -5.475 1.00 98.44 84 GLU A CA 1
ATOM 612 C C . GLU A 1 84 ? -3.211 -7.793 -4.463 1.00 98.44 84 GLU A C 1
ATOM 614 O O . GLU A 1 84 ? -2.243 -8.389 -3.995 1.00 98.44 84 GLU A O 1
ATOM 619 N N . ILE A 1 85 ? -3.504 -6.537 -4.133 1.00 98.62 85 ILE A N 1
ATOM 620 C CA . ILE A 1 85 ? -2.785 -5.801 -3.097 1.00 98.62 85 ILE A CA 1
ATOM 621 C C . ILE A 1 85 ? -3.521 -6.029 -1.785 1.00 98.62 85 ILE A C 1
ATOM 623 O O . ILE A 1 85 ? -4.647 -5.559 -1.628 1.00 98.62 85 ILE A O 1
ATOM 627 N N . THR A 1 86 ? -2.890 -6.763 -0.875 1.00 98.62 86 THR A N 1
ATOM 628 C CA . THR A 1 86 ? -3.444 -7.139 0.429 1.00 98.62 86 THR A CA 1
ATOM 629 C C . THR A 1 86 ? -2.771 -6.333 1.529 1.00 98.62 86 THR A C 1
ATOM 631 O O . THR A 1 86 ? -1.559 -6.116 1.499 1.00 98.62 86 THR A O 1
ATOM 634 N N . THR A 1 87 ? -3.549 -5.901 2.514 1.00 98.62 87 THR A N 1
ATOM 635 C CA . THR A 1 87 ? -3.045 -5.231 3.712 1.00 98.62 87 THR A CA 1
ATOM 636 C C . THR A 1 87 ? -3.582 -5.911 4.955 1.00 98.62 87 THR A C 1
ATOM 638 O O . THR A 1 87 ? -4.798 -6.052 5.087 1.00 98.62 87 THR A O 1
ATOM 641 N N . THR A 1 88 ? -2.683 -6.264 5.866 1.00 98.56 88 THR A N 1
ATOM 642 C CA . THR A 1 88 ? -3.016 -6.703 7.222 1.00 98.56 88 THR A CA 1
ATOM 643 C C . THR A 1 88 ? -2.683 -5.567 8.172 1.00 98.56 88 THR A C 1
ATOM 645 O O . THR A 1 88 ? -1.547 -5.090 8.182 1.00 9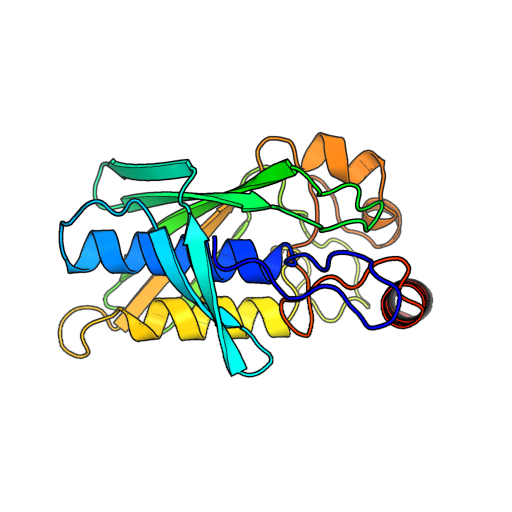8.56 88 THR A O 1
ATOM 648 N N . VAL A 1 89 ? -3.672 -5.109 8.932 1.00 98.56 89 VAL A N 1
ATOM 649 C CA . VAL A 1 89 ? -3.525 -3.985 9.860 1.00 98.56 89 VAL A CA 1
ATOM 650 C C . VAL A 1 89 ? -3.827 -4.443 11.277 1.00 98.56 89 VAL A C 1
ATOM 652 O O . VAL A 1 89 ? -4.803 -5.159 11.495 1.00 98.56 89 VAL A O 1
ATOM 655 N N . SER A 1 90 ? -3.016 -3.987 12.226 1.00 97.75 90 SER A N 1
ATOM 656 C CA . SER A 1 90 ? -3.305 -4.008 13.660 1.00 97.75 90 SER A CA 1
ATOM 657 C C . SER A 1 90 ? -3.190 -2.586 14.209 1.00 97.75 90 SER A C 1
ATOM 659 O O . SER A 1 90 ? -2.352 -1.805 13.753 1.00 97.75 90 SER A O 1
ATOM 661 N N . LEU A 1 91 ? -4.067 -2.219 15.144 1.00 96.62 91 LEU A N 1
ATOM 662 C CA . LEU A 1 91 ? -4.051 -0.892 15.764 1.00 96.62 91 LEU A CA 1
ATOM 663 C C . LEU A 1 91 ? -3.158 -0.894 17.004 1.00 96.62 91 LEU A C 1
ATOM 665 O O . LEU A 1 91 ? -3.091 -1.894 17.715 1.00 96.62 91 LEU A O 1
ATOM 669 N N . THR A 1 92 ? -2.495 0.230 17.267 1.00 94.50 92 THR A N 1
ATOM 670 C CA . THR A 1 92 ? -1.549 0.380 18.379 1.00 94.50 92 THR A CA 1
ATOM 671 C C . THR A 1 92 ? -1.848 1.627 19.205 1.00 94.50 92 THR A C 1
ATOM 673 O O . THR A 1 92 ? -2.391 2.622 18.713 1.00 94.50 92 THR A O 1
ATOM 676 N N . GLU A 1 93 ? -1.456 1.589 20.478 1.00 91.38 93 GLU A N 1
ATOM 677 C CA . GLU A 1 93 ? -1.459 2.765 21.359 1.00 91.38 93 GLU A CA 1
ATOM 678 C C . GLU A 1 93 ? -0.208 3.640 21.179 1.00 91.38 93 GLU A C 1
ATOM 680 O O . GLU A 1 93 ? -0.199 4.796 21.599 1.00 91.38 93 GLU A O 1
ATOM 685 N N . GLU A 1 94 ? 0.832 3.110 20.529 1.00 91.06 94 GLU A N 1
ATOM 686 C CA . GLU A 1 94 ? 2.022 3.862 20.125 1.00 91.06 94 GLU A CA 1
ATOM 687 C C . GLU A 1 94 ? 1.713 4.794 18.952 1.00 91.06 94 GLU A C 1
ATOM 689 O O . GLU A 1 94 ? 0.928 4.447 18.068 1.00 91.06 94 GLU A O 1
ATOM 694 N N . GLU A 1 95 ? 2.332 5.975 18.949 1.00 91.69 95 GLU A N 1
ATOM 695 C CA . GLU A 1 95 ? 2.149 6.964 17.890 1.00 91.69 95 GLU A CA 1
ATOM 696 C C . GLU A 1 95 ? 2.893 6.564 16.612 1.00 91.69 95 GLU A C 1
ATOM 698 O O . GLU A 1 95 ? 4.076 6.226 16.636 1.00 91.69 95 GLU A O 1
ATOM 703 N N . GLY A 1 96 ? 2.203 6.672 15.476 1.00 93.00 96 GLY A N 1
ATOM 704 C CA . GLY A 1 96 ? 2.803 6.517 14.155 1.00 93.00 96 GLY A CA 1
ATOM 705 C C . GLY A 1 96 ? 2.380 5.254 13.410 1.00 93.00 96 GLY A C 1
ATOM 706 O O . GLY A 1 96 ? 1.568 4.452 13.865 1.00 93.00 96 GLY A O 1
ATOM 707 N N . ILE A 1 97 ? 2.894 5.113 12.188 1.00 96.69 97 ILE A N 1
ATOM 708 C CA . ILE A 1 97 ? 2.527 4.024 11.278 1.00 96.69 97 ILE A CA 1
ATOM 709 C C . ILE A 1 97 ? 3.779 3.243 10.901 1.00 96.69 97 ILE A C 1
ATOM 711 O O . ILE A 1 97 ? 4.661 3.773 10.220 1.00 96.69 97 ILE A O 1
ATOM 715 N N . THR A 1 98 ? 3.821 1.969 11.288 1.00 96.62 98 THR A N 1
ATOM 716 C CA . THR A 1 98 ? 4.926 1.064 10.953 1.00 96.62 98 THR A CA 1
ATOM 717 C C . THR A 1 98 ? 4.549 0.234 9.733 1.00 96.62 98 THR A C 1
ATOM 719 O O . THR A 1 98 ? 3.630 -0.584 9.777 1.00 96.62 98 THR A O 1
ATOM 722 N N . LEU A 1 99 ? 5.270 0.439 8.630 1.00 96.69 99 LEU A N 1
ATOM 723 C CA . LEU A 1 99 ? 5.083 -0.308 7.387 1.00 96.69 99 LEU A CA 1
ATOM 724 C C . LEU A 1 99 ? 6.019 -1.516 7.352 1.00 96.69 99 LEU A C 1
ATOM 726 O O . LEU A 1 99 ? 7.239 -1.358 7.398 1.00 96.69 99 LEU A O 1
ATOM 730 N N . ILE A 1 100 ? 5.446 -2.709 7.220 1.00 95.38 100 ILE A N 1
ATOM 731 C CA . ILE A 1 100 ? 6.168 -3.981 7.247 1.00 95.38 100 ILE A CA 1
ATOM 732 C C . ILE A 1 100 ? 6.081 -4.673 5.891 1.00 95.38 100 ILE A C 1
ATOM 734 O O . ILE A 1 100 ? 5.066 -4.619 5.190 1.00 95.38 100 ILE A O 1
ATOM 738 N N . ASN A 1 101 ? 7.179 -5.337 5.533 1.00 90.94 101 ASN A N 1
ATOM 739 C CA . ASN A 1 101 ? 7.261 -6.130 4.321 1.00 90.94 101 ASN A CA 1
ATOM 740 C C . ASN A 1 101 ? 6.467 -7.433 4.476 1.00 90.94 101 ASN A C 1
ATOM 742 O O . ASN A 1 101 ? 6.808 -8.260 5.319 1.00 90.94 101 ASN A O 1
ATOM 746 N N . GLY A 1 102 ? 5.431 -7.615 3.664 1.00 96.56 102 GLY A N 1
ATOM 747 C CA . GLY A 1 102 ? 4.735 -8.888 3.520 1.00 96.56 102 GLY A CA 1
ATOM 748 C C . GLY A 1 102 ? 5.193 -9.661 2.285 1.00 96.56 102 GLY A C 1
ATOM 749 O O . GLY A 1 102 ? 6.123 -9.262 1.577 1.00 96.56 102 GLY A O 1
ATOM 750 N N . GLU A 1 103 ? 4.528 -10.783 2.020 1.00 97.31 103 GLU A N 1
ATOM 751 C CA . GLU A 1 103 ? 4.831 -11.642 0.874 1.00 97.31 103 GLU A CA 1
ATOM 752 C C . GLU A 1 103 ? 4.749 -10.860 -0.444 1.00 97.31 103 GLU A C 1
ATOM 754 O O . GLU A 1 103 ? 3.817 -10.092 -0.668 1.00 97.31 103 GLU A O 1
ATOM 759 N N . GLY A 1 104 ? 5.728 -11.050 -1.333 1.00 97.06 104 GLY A N 1
ATOM 760 C CA . GLY A 1 104 ? 5.722 -10.480 -2.682 1.00 97.06 104 GLY A CA 1
ATOM 761 C C . GLY A 1 104 ? 5.834 -8.954 -2.763 1.00 97.06 104 GLY A C 1
ATOM 762 O O . GLY A 1 104 ? 5.780 -8.407 -3.871 1.00 97.06 104 GLY A O 1
ATOM 763 N N . VAL A 1 105 ? 6.067 -8.267 -1.640 1.00 97.94 105 VAL A N 1
ATOM 764 C CA . VAL A 1 105 ? 6.597 -6.899 -1.626 1.00 97.94 105 VAL A CA 1
ATOM 765 C C . VAL A 1 105 ? 8.117 -6.960 -1.549 1.00 97.94 105 VAL A C 1
ATOM 767 O O . VAL A 1 105 ? 8.704 -7.681 -0.740 1.00 97.94 105 VAL A O 1
ATOM 770 N N . GLY A 1 106 ? 8.769 -6.229 -2.449 1.00 96.56 106 GLY A N 1
ATOM 771 C CA . GLY A 1 106 ? 10.212 -6.294 -2.602 1.00 96.56 106 GLY A CA 1
ATOM 772 C C . GLY A 1 106 ? 10.956 -5.757 -1.379 1.00 96.56 106 GLY A C 1
ATOM 773 O O . GLY A 1 106 ? 10.528 -4.780 -0.771 1.00 96.56 106 GLY A O 1
ATOM 774 N N . LYS A 1 107 ? 12.098 -6.357 -1.046 1.00 96.25 107 LYS A N 1
ATOM 775 C CA . LYS A 1 107 ? 13.029 -5.893 -0.009 1.00 96.25 107 LYS A CA 1
ATOM 776 C C . LYS A 1 107 ? 14.201 -5.167 -0.659 1.00 96.25 107 LYS A C 1
ATOM 778 O O . LYS A 1 107 ? 14.776 -5.677 -1.620 1.00 96.25 107 LYS A O 1
ATOM 783 N N . VAL A 1 108 ? 14.550 -3.993 -0.138 1.00 95.31 108 VAL A N 1
ATOM 784 C CA . VAL A 1 108 ? 15.658 -3.174 -0.654 1.00 95.31 108 VAL A CA 1
ATOM 785 C C . VAL A 1 108 ? 16.994 -3.736 -0.166 1.00 95.31 108 VAL A C 1
ATOM 787 O O . VAL A 1 108 ? 17.160 -3.997 1.022 1.00 95.31 108 VAL A O 1
ATOM 790 N N . THR A 1 109 ? 17.951 -3.930 -1.070 1.00 94.38 109 THR A N 1
ATOM 791 C CA . THR A 1 109 ? 19.287 -4.485 -0.784 1.00 94.38 109 THR A CA 1
ATOM 792 C C . THR A 1 109 ? 20.435 -3.614 -1.278 1.00 94.38 109 THR A C 1
ATOM 794 O O . THR A 1 109 ? 21.575 -3.866 -0.900 1.00 94.38 109 THR A O 1
ATOM 797 N N . LYS A 1 110 ? 20.156 -2.587 -2.091 1.00 90.31 110 LYS A N 1
ATOM 798 C CA . LYS A 1 110 ? 21.148 -1.631 -2.599 1.00 90.31 110 LYS A CA 1
ATOM 799 C C . LYS A 1 110 ? 20.790 -0.189 -2.210 1.00 90.31 110 LYS A C 1
ATOM 801 O O . LYS A 1 110 ? 19.601 0.111 -2.068 1.00 90.31 110 LYS A O 1
ATOM 806 N N . PRO A 1 111 ? 21.787 0.703 -2.058 1.00 89.38 111 PRO A N 1
ATOM 807 C CA . PRO A 1 111 ? 21.556 2.139 -1.914 1.00 89.38 111 PRO A CA 1
ATOM 808 C C . PRO A 1 111 ? 21.048 2.772 -3.229 1.00 89.38 111 PRO A C 1
ATOM 810 O O . PRO A 1 111 ? 20.870 2.098 -4.242 1.00 89.38 111 PRO A O 1
ATOM 813 N N . GLY A 1 112 ? 20.763 4.079 -3.209 1.00 84.06 112 GLY A N 1
ATOM 814 C CA . GLY A 1 112 ? 20.413 4.864 -4.410 1.00 84.06 112 GLY A CA 1
ATOM 815 C C . GLY A 1 112 ? 18.913 4.977 -4.723 1.00 84.06 112 GLY A C 1
ATOM 816 O O . GLY A 1 112 ? 18.500 5.858 -5.474 1.00 84.06 112 GLY A O 1
ATOM 817 N N . LEU A 1 113 ? 18.060 4.163 -4.092 1.00 85.00 113 LEU A N 1
ATOM 818 C CA . LEU A 1 113 ? 16.600 4.221 -4.284 1.00 85.00 113 LEU A CA 1
ATOM 819 C C . LEU A 1 113 ? 15.874 5.231 -3.380 1.00 85.00 113 LEU A C 1
ATOM 821 O O . LEU A 1 113 ? 14.660 5.401 -3.510 1.00 85.00 113 LEU A O 1
ATOM 825 N N . GLY A 1 114 ? 16.592 5.882 -2.458 1.00 84.50 114 GLY A N 1
ATOM 826 C CA . GLY A 1 114 ? 15.986 6.732 -1.426 1.00 84.50 114 GLY A CA 1
ATOM 827 C C . GLY A 1 114 ? 15.101 5.939 -0.459 1.00 84.50 114 GLY A C 1
ATOM 828 O O . GLY A 1 114 ? 14.078 6.444 -0.001 1.00 84.50 114 GLY A O 1
ATOM 829 N N . LEU A 1 115 ? 15.462 4.674 -0.222 1.00 89.69 115 LEU A N 1
ATOM 830 C CA . LEU A 1 115 ? 14.773 3.733 0.653 1.00 89.69 115 LEU A CA 1
ATOM 831 C C . LEU A 1 115 ? 15.777 3.053 1.576 1.00 89.69 115 LEU A C 1
ATOM 833 O O . LEU A 1 115 ? 16.913 2.803 1.173 1.00 89.69 115 LEU A O 1
ATOM 837 N N . ASP A 1 116 ? 15.324 2.712 2.778 1.00 91.06 116 ASP A N 1
ATOM 838 C CA . ASP A 1 116 ? 16.155 2.043 3.772 1.00 91.06 116 ASP A CA 1
ATOM 839 C C . ASP A 1 116 ? 16.539 0.637 3.307 1.00 91.06 116 ASP A C 1
ATOM 841 O O . ASP A 1 116 ? 15.681 -0.172 2.928 1.00 91.06 116 ASP A O 1
ATOM 845 N N . ILE A 1 117 ? 17.834 0.328 3.372 1.00 94.19 117 IL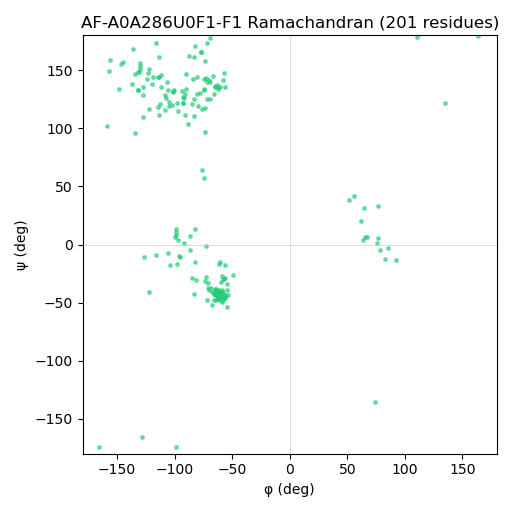E A N 1
ATOM 846 C CA . ILE A 1 117 ? 18.344 -1.016 3.100 1.00 94.19 117 ILE A CA 1
ATOM 847 C C . ILE A 1 117 ? 17.752 -1.982 4.131 1.00 94.19 117 ILE A C 1
ATOM 849 O O . ILE A 1 117 ? 17.705 -1.710 5.327 1.00 94.19 117 ILE A O 1
ATOM 853 N N . GLY A 1 118 ? 17.269 -3.124 3.655 1.00 92.38 118 GLY A N 1
ATOM 854 C CA . GLY A 1 118 ? 16.552 -4.113 4.450 1.00 92.38 118 GLY A CA 1
ATOM 855 C C . GLY A 1 118 ? 15.061 -3.813 4.634 1.00 92.38 118 GLY A C 1
ATOM 856 O O . GLY A 1 118 ? 14.322 -4.714 5.031 1.00 92.38 118 GLY A O 1
ATOM 857 N N . GLY A 1 119 ? 14.606 -2.601 4.306 1.00 92.06 119 GLY A N 1
ATOM 858 C CA . GLY A 1 119 ? 13.212 -2.188 4.421 1.00 92.06 119 GLY A CA 1
ATOM 859 C C . GLY A 1 119 ? 12.326 -2.624 3.243 1.00 92.06 119 GLY A C 1
ATOM 860 O O . GLY A 1 119 ? 12.820 -3.099 2.211 1.00 92.06 119 GLY A O 1
ATOM 861 N N . PRO A 1 120 ? 10.997 -2.445 3.373 1.00 95.38 120 PRO A N 1
ATOM 862 C CA . PRO A 1 120 ? 10.059 -2.723 2.296 1.00 95.38 120 PRO A CA 1
ATOM 863 C C . PRO A 1 120 ? 10.202 -1.698 1.165 1.00 95.38 120 PRO A C 1
ATOM 865 O O . PRO A 1 120 ? 10.359 -0.492 1.400 1.00 95.38 120 PRO A O 1
ATOM 868 N N . SER A 1 121 ? 10.078 -2.171 -0.075 1.00 96.31 121 SER A N 1
ATOM 869 C CA . SER A 1 121 ? 10.152 -1.376 -1.303 1.00 96.31 121 SER A CA 1
ATOM 870 C C . SER A 1 121 ? 8.861 -0.580 -1.524 1.00 96.31 121 SER A C 1
ATOM 872 O O . SER A 1 121 ? 8.106 -0.793 -2.470 1.00 96.31 121 SER A O 1
ATOM 874 N N . ILE A 1 122 ? 8.587 0.342 -0.603 1.00 96.56 122 ILE A N 1
ATOM 875 C CA . ILE A 1 122 ? 7.455 1.270 -0.623 1.00 96.56 122 ILE A CA 1
ATOM 876 C C . ILE A 1 122 ? 8.037 2.674 -0.765 1.00 96.56 122 ILE A C 1
ATOM 878 O O . ILE A 1 122 ? 8.783 3.111 0.109 1.00 96.56 122 ILE A O 1
ATOM 882 N N . THR A 1 123 ? 7.721 3.386 -1.848 1.00 94.31 123 THR A N 1
ATOM 883 C CA . THR A 1 123 ? 8.324 4.706 -2.107 1.00 94.31 123 THR A CA 1
ATOM 884 C C . THR A 1 123 ? 7.764 5.805 -1.189 1.00 94.31 123 THR A C 1
ATOM 886 O O . THR A 1 123 ? 6.657 5.650 -0.667 1.00 94.31 123 THR A O 1
ATOM 889 N N . PRO A 1 124 ? 8.477 6.932 -0.970 1.00 94.75 124 PRO A N 1
ATOM 890 C CA . PRO A 1 124 ? 8.088 7.937 0.030 1.00 94.75 124 PRO A CA 1
ATOM 891 C C . PRO A 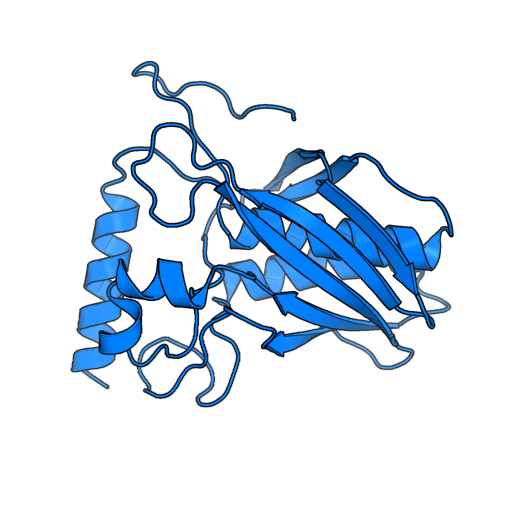1 124 ? 6.658 8.482 -0.107 1.00 94.75 124 PRO A C 1
ATOM 893 O O . PRO A 1 124 ? 5.966 8.661 0.893 1.00 94.75 124 PRO A O 1
ATOM 896 N N . ILE A 1 125 ? 6.179 8.707 -1.337 1.00 96.62 125 ILE A N 1
ATOM 897 C CA . ILE A 1 125 ? 4.815 9.209 -1.568 1.00 96.62 125 ILE A CA 1
ATOM 898 C C . ILE A 1 125 ? 3.748 8.168 -1.170 1.00 96.62 125 ILE A C 1
ATOM 900 O O . ILE A 1 125 ? 2.870 8.512 -0.379 1.00 96.62 125 ILE A O 1
ATOM 904 N N . PRO A 1 126 ? 3.797 6.908 -1.647 1.00 96.88 126 PRO A N 1
ATOM 905 C CA . PRO A 1 126 ? 2.954 5.838 -1.127 1.00 96.88 126 PRO A CA 1
ATOM 906 C C . PRO A 1 126 ? 3.046 5.653 0.384 1.00 96.88 126 PRO A C 1
ATOM 908 O O . PRO A 1 126 ? 1.997 5.531 1.004 1.00 96.88 126 PRO A O 1
ATOM 911 N N . ARG A 1 127 ? 4.247 5.688 0.986 1.00 97.19 127 ARG A N 1
ATOM 912 C CA . ARG A 1 127 ? 4.403 5.596 2.451 1.00 97.19 127 ARG A CA 1
ATOM 913 C C . ARG A 1 127 ? 3.565 6.659 3.152 1.00 97.19 127 ARG A C 1
ATOM 915 O O . ARG A 1 127 ? 2.705 6.324 3.956 1.00 97.19 127 ARG A O 1
ATOM 922 N N . LYS A 1 128 ? 3.750 7.924 2.764 1.00 97.62 128 LYS A N 1
ATOM 923 C CA . LYS A 1 128 ? 2.982 9.052 3.298 1.00 97.62 128 LYS A CA 1
ATOM 924 C C . LYS A 1 128 ? 1.479 8.867 3.098 1.00 97.62 128 LYS A C 1
ATOM 926 O O . LYS A 1 128 ? 0.714 9.078 4.030 1.00 97.62 128 LYS A O 1
ATOM 931 N N . ASN A 1 129 ? 1.048 8.460 1.905 1.00 98.31 129 ASN A N 1
ATOM 932 C CA . ASN A 1 129 ? -0.375 8.309 1.618 1.00 98.31 129 ASN A CA 1
ATOM 933 C C . ASN A 1 129 ? -1.017 7.160 2.406 1.00 98.31 129 ASN A C 1
ATOM 935 O O . ASN A 1 129 ? -2.117 7.340 2.915 1.00 98.31 129 ASN A O 1
ATOM 939 N N . ILE A 1 130 ? -0.340 6.019 2.553 1.00 98.50 130 ILE A N 1
ATOM 940 C CA . ILE A 1 130 ? -0.809 4.916 3.402 1.00 98.50 130 ILE A CA 1
ATOM 941 C C . ILE A 1 130 ? -0.972 5.411 4.840 1.00 98.50 130 ILE A C 1
ATOM 943 O O . ILE A 1 130 ? -2.043 5.235 5.414 1.00 98.50 130 ILE A O 1
ATOM 947 N N . SER A 1 131 ? 0.043 6.087 5.386 1.00 97.94 131 SER A N 1
ATOM 948 C CA . SER A 1 131 ? -0.009 6.602 6.754 1.00 97.94 131 SER A CA 1
ATOM 949 C C . SER A 1 131 ? -1.143 7.608 6.956 1.00 97.94 131 SER A C 1
ATOM 951 O O . SER A 1 131 ? -1.927 7.447 7.884 1.00 97.94 131 SER A O 1
ATOM 953 N N . GLU A 1 132 ? -1.292 8.594 6.062 1.00 97.81 132 GLU A N 1
ATOM 954 C CA . GLU A 1 132 ? -2.391 9.573 6.116 1.00 97.81 132 GLU A CA 1
ATOM 955 C C . GLU A 1 132 ? -3.762 8.883 6.109 1.00 97.81 132 GLU A C 1
ATOM 957 O O . GLU A 1 132 ? -4.645 9.246 6.881 1.00 97.81 132 GLU A O 1
ATOM 962 N N . MET A 1 133 ? -3.944 7.879 5.247 1.00 98.31 133 MET A N 1
ATOM 963 C CA . MET A 1 133 ? -5.234 7.211 5.083 1.00 98.31 133 MET A CA 1
ATOM 964 C C . MET A 1 133 ? -5.587 6.291 6.251 1.00 98.31 133 MET A C 1
ATOM 966 O O . MET A 1 133 ? -6.767 6.142 6.553 1.00 98.31 133 MET A O 1
ATOM 970 N N . VAL A 1 134 ? -4.595 5.677 6.898 1.00 98.12 134 VAL A N 1
ATOM 971 C CA . VAL A 1 134 ? -4.817 4.891 8.118 1.00 98.12 134 VAL A CA 1
ATOM 972 C C . VAL A 1 134 ? -5.141 5.812 9.289 1.00 98.12 134 VAL A C 1
ATOM 974 O O . VAL A 1 134 ? -6.141 5.588 9.964 1.00 98.12 134 VAL A O 1
ATOM 977 N N . LEU A 1 135 ? -4.354 6.876 9.485 1.00 96.19 135 LEU A N 1
ATOM 978 C CA . LEU A 1 135 ? -4.563 7.851 10.560 1.00 96.19 135 LEU A CA 1
ATOM 979 C C . LEU A 1 135 ? -5.929 8.549 10.469 1.00 96.19 135 LEU A C 1
ATOM 981 O O . LEU A 1 135 ? -6.521 8.838 11.502 1.00 96.19 135 LEU A O 1
ATOM 985 N N . GLU A 1 136 ? -6.464 8.767 9.261 1.00 95.69 136 GLU A N 1
ATOM 986 C CA . GLU A 1 136 ? -7.811 9.332 9.055 1.00 95.69 136 GLU A CA 1
ATOM 987 C C . GLU A 1 136 ? -8.925 8.493 9.711 1.00 95.69 136 GLU A C 1
ATOM 989 O O . GLU A 1 136 ? -9.975 9.030 10.057 1.00 95.69 136 GLU A O 1
ATOM 994 N N . GLU A 1 137 ? -8.716 7.186 9.884 1.00 96.31 137 GLU A N 1
ATOM 995 C CA . GLU A 1 137 ? -9.711 6.287 10.479 1.00 96.31 137 GLU A CA 1
ATOM 996 C C . GLU A 1 137 ? -9.499 6.074 11.984 1.00 96.31 137 GLU A C 1
ATOM 998 O O . GLU A 1 137 ? -10.380 5.510 12.631 1.00 96.31 137 GLU A O 1
ATOM 1003 N N . LEU A 1 138 ? -8.370 6.510 12.561 1.00 92.94 138 LEU A N 1
ATOM 1004 C CA . LEU A 1 138 ? -8.071 6.272 13.974 1.00 92.94 138 LEU A CA 1
ATOM 1005 C C . LEU A 1 138 ? -8.755 7.313 14.876 1.00 92.94 138 LEU A C 1
ATOM 1007 O O . LEU A 1 138 ? -8.538 8.517 14.719 1.00 92.94 138 LEU A O 1
ATOM 1011 N N . PRO A 1 139 ? -9.553 6.888 15.871 1.00 82.81 139 PRO A N 1
ATOM 1012 C CA . PRO A 1 139 ? -10.101 7.803 16.858 1.00 82.81 139 PRO A CA 1
ATOM 1013 C C . PRO A 1 139 ? -8.998 8.272 17.818 1.00 82.81 139 PRO A C 1
ATOM 1015 O O . PRO A 1 139 ? -8.376 7.463 18.506 1.00 82.81 139 PRO A O 1
ATOM 1018 N N . VAL A 1 140 ? -8.838 9.597 17.935 1.00 69.69 140 VAL A N 1
ATOM 1019 C CA . VAL A 1 140 ? -7.773 10.296 18.695 1.00 69.69 140 VAL A CA 1
ATOM 1020 C C . VAL A 1 140 ? -7.579 9.791 20.136 1.00 69.69 140 VAL A C 1
ATOM 1022 O O . VAL A 1 140 ? -6.496 9.921 20.698 1.00 69.69 140 VAL A O 1
ATOM 1025 N N . LYS A 1 141 ? -8.620 9.227 20.762 1.00 70.31 141 LYS A N 1
ATOM 1026 C CA . LYS A 1 141 ? -8.606 8.829 22.179 1.00 70.31 141 LYS A CA 1
ATOM 1027 C C . LYS A 1 141 ? -8.276 7.356 22.443 1.00 70.31 141 LYS A C 1
ATOM 1029 O O . LYS A 1 141 ? -8.095 7.021 23.606 1.00 70.31 141 LYS A O 1
ATOM 1034 N N . GLN A 1 142 ? -8.229 6.495 21.425 1.00 81.38 142 GLN A N 1
ATOM 1035 C CA . GLN A 1 142 ? -8.115 5.042 21.636 1.00 81.38 142 GLN A CA 1
ATOM 1036 C C . GLN A 1 142 ? -6.891 4.424 20.962 1.00 81.38 142 GLN A C 1
ATOM 1038 O O . GLN A 1 142 ? -6.232 3.584 21.559 1.00 81.38 142 GLN A O 1
ATOM 1043 N N . TYR A 1 143 ? -6.566 4.851 19.744 1.00 88.44 143 TYR A N 1
ATOM 1044 C CA . TYR A 1 143 ? -5.429 4.325 18.994 1.00 88.44 143 TYR A CA 1
ATOM 1045 C C . TYR A 1 143 ? -4.616 5.494 18.454 1.00 88.44 143 TYR A C 1
ATOM 1047 O O . TYR A 1 143 ? -5.185 6.435 17.899 1.00 88.44 143 TYR A O 1
ATOM 1055 N N . LYS A 1 144 ? -3.294 5.443 18.624 1.00 89.88 144 LYS A N 1
ATOM 1056 C CA . LYS A 1 144 ? -2.374 6.496 18.157 1.00 89.88 144 LYS A CA 1
ATOM 1057 C C . LYS A 1 144 ? -1.578 6.072 16.925 1.00 89.88 144 LYS A C 1
ATOM 1059 O O . LYS A 1 144 ? -0.902 6.900 16.312 1.00 89.88 144 LYS A O 1
ATOM 1064 N N . GLY A 1 145 ? -1.692 4.807 16.537 1.00 95.62 145 GLY A N 1
ATOM 1065 C CA . GLY A 1 145 ? -0.931 4.257 15.436 1.00 95.62 145 GLY A CA 1
ATOM 1066 C C . GLY A 1 145 ? -1.457 2.926 14.939 1.00 95.62 145 GLY A C 1
ATOM 1067 O O . GLY A 1 145 ? -2.520 2.441 15.342 1.00 95.62 145 GLY A O 1
ATOM 1068 N N . ALA A 1 146 ? -0.703 2.359 14.007 1.00 97.62 146 ALA A N 1
ATOM 1069 C CA . ALA A 1 146 ? -0.989 1.058 13.438 1.00 97.62 146 ALA A CA 1
ATOM 1070 C C . ALA A 1 146 ? 0.264 0.416 12.845 1.00 97.62 146 ALA A C 1
ATOM 1072 O O . ALA A 1 146 ? 1.131 1.082 12.267 1.00 97.62 146 ALA A O 1
ATOM 1073 N N . GLN A 1 147 ? 0.297 -0.909 12.891 1.00 98.06 147 GLN A N 1
ATOM 1074 C CA . GLN A 1 147 ? 1.200 -1.706 12.079 1.00 98.06 147 GLN A CA 1
ATOM 1075 C C . GLN A 1 147 ? 0.474 -2.120 10.797 1.00 98.06 147 GLN A C 1
ATOM 1077 O O . GLN A 1 147 ? -0.664 -2.585 10.838 1.00 98.06 147 GLN A O 1
ATOM 1082 N N . VAL A 1 148 ? 1.128 -1.944 9.649 1.00 98.44 148 VAL A N 1
ATOM 1083 C CA . VAL A 1 148 ? 0.564 -2.248 8.329 1.00 98.44 148 VAL A CA 1
ATOM 1084 C C . VAL A 1 148 ? 1.523 -3.159 7.575 1.00 98.44 148 VAL A C 1
ATOM 1086 O O . VAL A 1 148 ? 2.585 -2.730 7.123 1.00 98.44 148 VAL A O 1
ATOM 1089 N N . ILE A 1 149 ? 1.127 -4.415 7.399 1.00 98.50 149 ILE A N 1
ATOM 1090 C CA . ILE A 1 149 ? 1.822 -5.373 6.538 1.00 98.50 149 ILE A CA 1
ATOM 1091 C C . ILE A 1 149 ? 1.186 -5.295 5.154 1.00 98.50 149 ILE A C 1
ATOM 1093 O O . ILE A 1 149 ? -0.026 -5.457 5.016 1.00 98.50 149 ILE A O 1
ATOM 1097 N N . ILE A 1 150 ? 1.995 -5.070 4.120 1.00 98.44 150 ILE A N 1
ATOM 1098 C CA . ILE A 1 150 ? 1.528 -5.053 2.727 1.00 98.44 150 ILE A CA 1
ATOM 1099 C C . ILE A 1 150 ? 2.040 -6.306 2.035 1.00 98.44 150 ILE A C 1
ATOM 1101 O O . ILE A 1 150 ? 3.235 -6.577 2.074 1.00 98.44 150 ILE A O 1
ATOM 1105 N N . SER A 1 151 ? 1.141 -7.042 1.387 1.00 98.44 151 SER A N 1
ATOM 1106 C CA . SER A 1 151 ? 1.454 -8.272 0.661 1.00 98.44 151 SER A CA 1
ATOM 1107 C C . SER A 1 151 ? 0.859 -8.251 -0.744 1.00 98.44 151 SER A C 1
ATOM 1109 O O . SER A 1 151 ? -0.206 -7.680 -0.986 1.00 98.44 151 SER A O 1
ATOM 1111 N N . VAL A 1 152 ? 1.544 -8.905 -1.673 1.00 98.25 152 VAL A N 1
ATOM 1112 C CA . VAL A 1 152 ? 1.120 -9.144 -3.050 1.00 98.25 152 VAL A CA 1
ATOM 1113 C C . VAL A 1 152 ? 1.406 -10.619 -3.342 1.00 98.25 152 VAL A C 1
ATOM 1115 O O . VAL A 1 152 ? 2.543 -10.936 -3.680 1.00 98.25 152 VAL A O 1
ATOM 1118 N N . PRO A 1 153 ? 0.430 -11.537 -3.207 1.00 96.25 153 PRO A N 1
ATOM 1119 C CA . PRO A 1 153 ? 0.684 -12.985 -3.260 1.00 96.25 153 PRO A CA 1
ATOM 1120 C C . PRO A 1 153 ? 1.424 -13.466 -4.521 1.00 96.25 153 PRO A C 1
ATOM 1122 O O . PRO A 1 153 ? 2.259 -14.360 -4.473 1.00 96.25 153 PRO A O 1
ATOM 1125 N N . ASP A 1 154 ? 1.186 -12.836 -5.674 1.00 96.31 154 ASP A N 1
ATOM 1126 C CA . ASP A 1 154 ? 1.889 -13.140 -6.929 1.00 96.31 154 ASP A CA 1
ATOM 1127 C C . ASP A 1 154 ? 3.042 -12.163 -7.245 1.00 96.31 154 ASP A C 1
ATOM 1129 O O . ASP A 1 154 ? 3.593 -12.153 -8.351 1.00 96.31 154 ASP A O 1
ATOM 1133 N N . GLY A 1 155 ? 3.445 -11.354 -6.265 1.00 97.06 155 GLY A N 1
ATOM 1134 C CA . GLY A 1 155 ? 4.415 -10.273 -6.399 1.00 97.06 155 GLY A CA 1
ATOM 1135 C C . GLY A 1 155 ? 5.803 -10.756 -6.806 1.00 97.06 155 GLY A C 1
ATOM 1136 O O . GLY A 1 155 ? 6.404 -10.175 -7.706 1.00 97.06 155 GLY A O 1
ATOM 1137 N N . VAL A 1 156 ? 6.289 -11.874 -6.254 1.00 96.94 156 VAL A N 1
ATOM 1138 C CA . VAL A 1 156 ? 7.579 -12.472 -6.664 1.00 96.94 156 VAL A CA 1
ATOM 1139 C C . VAL A 1 156 ? 7.561 -12.841 -8.150 1.00 96.94 156 VAL A C 1
ATOM 1141 O O . VAL A 1 156 ? 8.493 -12.542 -8.894 1.00 96.94 156 VAL A O 1
ATOM 1144 N N . LYS A 1 157 ? 6.470 -13.460 -8.619 1.00 96.75 157 LYS A N 1
ATOM 1145 C CA . LYS A 1 157 ? 6.309 -13.847 -10.027 1.00 96.75 157 LYS A CA 1
ATOM 1146 C C . LYS A 1 157 ? 6.257 -12.623 -10.940 1.00 96.75 157 LYS A C 1
ATOM 1148 O O . LYS A 1 157 ? 6.810 -12.662 -12.038 1.00 96.75 157 LYS A O 1
ATOM 1153 N N . ARG A 1 158 ? 5.599 -11.546 -10.505 1.00 95.94 158 ARG A N 1
ATOM 1154 C CA . ARG A 1 158 ? 5.499 -10.288 -11.263 1.00 95.94 158 ARG A CA 1
ATOM 1155 C C . ARG A 1 158 ? 6.819 -9.530 -11.314 1.00 95.94 158 ARG A C 1
ATOM 1157 O O . ARG A 1 158 ? 7.145 -8.997 -12.369 1.00 95.94 158 ARG A O 1
ATOM 1164 N N . ALA A 1 159 ? 7.594 -9.545 -10.232 1.00 94.69 159 ALA A N 1
ATOM 1165 C CA . ALA A 1 159 ? 8.904 -8.899 -10.151 1.00 94.69 159 ALA A CA 1
ATOM 1166 C C . ALA A 1 159 ? 9.892 -9.417 -11.208 1.00 94.69 159 ALA A C 1
ATOM 1168 O O . ALA A 1 159 ? 10.687 -8.652 -11.734 1.00 94.69 159 ALA A O 1
ATOM 1169 N N . LYS A 1 160 ? 9.770 -10.682 -11.632 1.00 93.44 160 LYS A N 1
ATOM 1170 C CA . LYS A 1 160 ? 10.576 -11.240 -12.737 1.00 93.44 160 LYS A CA 1
ATOM 1171 C C . LYS A 1 160 ? 10.368 -10.532 -14.083 1.00 93.44 160 LYS A C 1
ATOM 1173 O O . LYS A 1 160 ? 11.159 -10.716 -15.000 1.00 93.44 160 LYS A O 1
ATOM 1178 N N . LYS A 1 161 ? 9.284 -9.763 -14.229 1.00 91.81 161 LYS A N 1
ATOM 1179 C CA . LYS A 1 161 ? 8.975 -8.957 -15.421 1.00 91.81 161 LYS A CA 1
ATOM 1180 C C . LYS A 1 161 ? 9.357 -7.483 -15.251 1.00 91.81 161 LYS A C 1
ATOM 1182 O O . LYS A 1 161 ? 8.975 -6.664 -16.083 1.00 91.81 161 LYS A O 1
ATOM 1187 N N . THR A 1 162 ? 10.053 -7.132 -14.174 1.00 88.88 162 THR A N 1
ATOM 1188 C CA . THR A 1 162 ? 10.509 -5.770 -13.893 1.00 88.88 162 THR A CA 1
ATOM 1189 C C . THR A 1 162 ? 12.034 -5.711 -13.875 1.00 88.88 162 THR A C 1
ATOM 1191 O O . THR A 1 162 ? 12.732 -6.720 -13.928 1.00 88.88 162 THR A O 1
ATOM 1194 N N . ILE A 1 163 ? 12.564 -4.497 -13.767 1.00 87.56 163 ILE A N 1
ATOM 1195 C CA . ILE A 1 163 ? 13.987 -4.237 -13.515 1.00 87.56 163 ILE A CA 1
ATOM 1196 C C . ILE A 1 163 ? 14.330 -4.241 -12.013 1.00 87.56 163 ILE A C 1
ATOM 1198 O O . ILE A 1 163 ? 15.444 -3.886 -11.638 1.00 87.56 163 ILE A O 1
ATOM 1202 N N . SER A 1 164 ? 13.385 -4.617 -11.142 1.00 88.38 164 SER A N 1
ATOM 1203 C CA . SER A 1 164 ? 13.502 -4.480 -9.682 1.00 88.38 164 SER A CA 1
ATOM 1204 C C . SER A 1 164 ? 14.740 -5.187 -9.126 1.00 88.38 164 SER A C 1
ATOM 1206 O O . SER A 1 164 ? 15.478 -4.580 -8.356 1.00 88.38 164 SER A O 1
ATOM 1208 N N . GLU A 1 165 ? 15.040 -6.409 -9.576 1.00 88.19 165 GLU A N 1
ATOM 1209 C CA . GLU A 1 165 ? 16.224 -7.149 -9.110 1.00 88.19 165 GLU A CA 1
ATOM 1210 C C . GLU A 1 165 ? 17.535 -6.414 -9.436 1.00 88.19 165 GLU A C 1
ATOM 1212 O O . GLU A 1 165 ? 18.434 -6.338 -8.596 1.00 88.19 165 GLU A O 1
ATOM 1217 N N . ARG A 1 166 ? 17.628 -5.785 -10.619 1.00 87.94 166 ARG A N 1
ATOM 1218 C CA . ARG A 1 166 ? 18.807 -4.994 -11.022 1.00 87.94 166 ARG A CA 1
ATOM 1219 C C . ARG A 1 166 ? 18.999 -3.779 -10.116 1.00 87.94 166 ARG A C 1
ATOM 1221 O O . ARG A 1 166 ? 20.127 -3.493 -9.707 1.00 87.94 166 ARG A O 1
ATOM 1228 N N . LEU A 1 167 ? 17.886 -3.147 -9.740 1.00 89.44 167 LEU A N 1
ATOM 1229 C CA . LEU A 1 167 ? 17.826 -2.028 -8.799 1.00 89.44 167 LEU A CA 1
ATOM 1230 C C . LEU A 1 167 ? 18.078 -2.437 -7.334 1.00 89.44 167 LEU A C 1
ATOM 1232 O O . LEU A 1 167 ? 18.079 -1.577 -6.461 1.00 89.44 167 LEU A O 1
ATOM 1236 N N . GLY A 1 168 ? 18.294 -3.724 -7.039 1.00 92.25 168 GLY A N 1
ATOM 1237 C CA . GLY A 1 168 ? 18.471 -4.197 -5.664 1.00 92.25 168 GLY A CA 1
ATOM 1238 C C . GLY A 1 168 ? 17.158 -4.296 -4.894 1.00 92.25 168 GLY A C 1
ATOM 1239 O O . GLY A 1 168 ? 17.118 -4.038 -3.697 1.00 92.25 168 GLY A O 1
ATOM 1240 N N . ILE A 1 169 ? 16.064 -4.628 -5.574 1.00 95.56 169 ILE A N 1
ATOM 1241 C CA . ILE A 1 169 ? 14.777 -4.950 -4.960 1.00 95.56 169 ILE A CA 1
ATOM 1242 C C . ILE A 1 169 ? 14.496 -6.424 -5.236 1.00 95.56 169 ILE A C 1
ATOM 1244 O O . ILE A 1 169 ? 14.257 -6.812 -6.379 1.00 95.56 169 ILE A O 1
ATOM 1248 N N . ILE A 1 170 ? 14.528 -7.242 -4.187 1.00 95.19 170 ILE A N 1
ATOM 1249 C CA . ILE A 1 170 ? 14.390 -8.702 -4.292 1.00 95.19 170 ILE A CA 1
ATOM 1250 C C . ILE A 1 170 ? 13.099 -9.196 -3.639 1.00 95.19 170 ILE A C 1
ATOM 1252 O O . ILE A 1 170 ? 12.528 -8.511 -2.795 1.00 95.19 170 ILE A O 1
ATOM 1256 N N . ASN A 1 171 ? 12.663 -10.410 -3.984 1.00 94.50 171 ASN A N 1
ATOM 1257 C CA . ASN A 1 171 ? 11.515 -11.102 -3.375 1.00 94.50 171 ASN A CA 1
ATOM 1258 C C . ASN A 1 171 ? 10.151 -10.406 -3.542 1.00 94.50 171 ASN A C 1
ATOM 1260 O O . ASN A 1 171 ? 9.214 -10.707 -2.804 1.00 94.50 171 ASN A O 1
ATOM 1264 N N . GLY A 1 172 ? 9.996 -9.507 -4.518 1.00 96.56 172 GLY A N 1
ATOM 1265 C CA . GLY A 1 172 ? 8.699 -8.888 -4.767 1.00 96.56 172 GLY A CA 1
ATOM 1266 C C . GLY A 1 172 ? 8.728 -7.626 -5.614 1.00 96.56 172 GLY A C 1
ATOM 1267 O O . GLY A 1 172 ? 9.781 -7.164 -6.049 1.00 96.56 172 GLY A O 1
ATOM 1268 N N . ILE A 1 173 ? 7.538 -7.072 -5.842 1.00 96.56 173 ILE A N 1
ATOM 1269 C CA . ILE A 1 173 ? 7.357 -5.799 -6.548 1.00 96.56 173 ILE A CA 1
ATOM 1270 C C . ILE A 1 173 ? 7.444 -4.613 -5.587 1.00 96.56 173 ILE A C 1
ATOM 1272 O O . ILE A 1 173 ? 7.248 -4.748 -4.379 1.00 96.56 173 ILE A O 1
ATOM 1276 N N . SER A 1 174 ? 7.665 -3.422 -6.135 1.00 96.19 174 SER A N 1
ATOM 1277 C CA . SER A 1 174 ? 7.591 -2.181 -5.367 1.00 96.19 174 SER A CA 1
ATOM 1278 C C . SER A 1 174 ? 6.158 -1.649 -5.256 1.00 96.19 174 SER A C 1
ATOM 1280 O O . SER A 1 174 ? 5.375 -1.656 -6.214 1.00 96.19 174 SER A O 1
ATOM 1282 N N . ILE A 1 175 ? 5.833 -1.091 -4.093 1.00 97.44 175 ILE A N 1
ATOM 1283 C CA . ILE A 1 175 ? 4.628 -0.294 -3.868 1.00 97.44 175 ILE A CA 1
ATOM 1284 C C . ILE A 1 175 ? 4.963 1.161 -4.201 1.00 97.44 175 ILE A C 1
ATOM 1286 O O . ILE A 1 175 ? 5.663 1.853 -3.461 1.00 97.44 175 ILE A O 1
ATOM 1290 N N . LEU A 1 176 ? 4.496 1.616 -5.361 1.00 94.44 176 LEU A N 1
ATOM 1291 C CA . LEU A 1 176 ? 4.928 2.864 -5.983 1.00 94.44 176 LEU A CA 1
ATOM 1292 C C . LEU A 1 176 ? 3.748 3.679 -6.527 1.00 94.44 176 LEU A C 1
ATOM 1294 O O . LEU A 1 176 ? 2.611 3.207 -6.623 1.00 94.44 176 LEU A O 1
ATOM 1298 N N . GLY A 1 177 ? 4.027 4.933 -6.880 1.00 91.75 177 GLY A N 1
ATOM 1299 C CA . GLY A 1 177 ? 3.077 5.842 -7.518 1.00 91.75 177 GLY A CA 1
ATOM 1300 C C . GLY A 1 177 ? 3.091 7.234 -6.904 1.00 91.75 177 GLY A C 1
ATOM 1301 O O . GLY A 1 177 ? 2.815 7.401 -5.723 1.00 91.75 177 GLY A O 1
ATOM 1302 N N . THR A 1 178 ? 3.368 8.249 -7.719 1.00 90.44 178 THR A N 1
ATOM 1303 C CA . THR A 1 178 ? 3.508 9.640 -7.254 1.00 90.44 178 THR A CA 1
ATOM 1304 C C . THR A 1 178 ? 2.178 10.381 -7.145 1.00 90.44 178 THR A C 1
ATOM 1306 O O . THR A 1 178 ? 2.032 11.277 -6.326 1.00 90.44 178 THR A O 1
ATOM 1309 N N . THR A 1 179 ? 1.189 10.016 -7.963 1.00 93.19 179 THR A N 1
ATOM 1310 C CA . THR A 1 179 ? -0.127 10.686 -7.992 1.00 93.19 179 THR A CA 1
ATOM 1311 C C . THR A 1 179 ? -1.278 9.775 -7.577 1.00 93.19 179 THR A C 1
ATOM 1313 O O . THR A 1 179 ? -2.408 10.239 -7.447 1.00 93.19 179 THR A O 1
ATOM 1316 N N . GLY A 1 180 ? -1.008 8.476 -7.420 1.00 93.25 180 GLY A N 1
ATOM 1317 C CA . GLY A 1 180 ? -2.017 7.427 -7.270 1.00 93.25 180 GLY A CA 1
ATOM 1318 C C . GLY A 1 180 ? -2.692 6.996 -8.578 1.00 93.25 180 GLY A C 1
ATOM 1319 O O . GLY A 1 180 ? -3.462 6.041 -8.568 1.00 93.25 180 GLY A O 1
ATOM 1320 N N . ILE A 1 181 ? -2.391 7.652 -9.705 1.00 93.75 181 ILE A N 1
ATOM 1321 C CA . ILE A 1 181 ? -2.970 7.362 -11.023 1.00 93.75 181 ILE A CA 1
ATOM 1322 C C . ILE A 1 181 ? -1.910 6.786 -11.965 1.00 93.75 181 ILE A C 1
ATOM 1324 O O . ILE A 1 181 ? -0.811 7.331 -12.077 1.00 93.75 181 ILE A O 1
ATOM 1328 N N . VAL A 1 182 ? -2.278 5.730 -12.688 1.00 91.19 182 VAL A N 1
ATOM 1329 C CA . VAL A 1 182 ? -1.529 5.191 -13.830 1.00 91.19 182 VAL A CA 1
ATOM 1330 C C . VAL A 1 182 ? -2.059 5.837 -15.107 1.00 91.19 182 VAL A C 1
ATOM 1332 O O . VAL A 1 182 ? -3.267 5.845 -15.360 1.00 91.19 182 VAL A O 1
ATOM 1335 N N . LYS A 1 183 ? -1.157 6.411 -15.907 1.00 88.56 183 LYS A N 1
ATOM 1336 C CA . LYS A 1 183 ? -1.471 6.952 -17.233 1.00 88.56 183 LYS A CA 1
ATOM 1337 C C . LYS A 1 183 ? -0.880 6.015 -18.290 1.00 88.56 183 LYS A C 1
ATOM 1339 O O . LYS A 1 183 ? 0.327 5.799 -18.228 1.00 88.56 183 LYS A O 1
ATOM 1344 N N . PRO A 1 184 ? -1.680 5.530 -19.250 1.00 85.44 184 PRO A N 1
ATOM 1345 C CA . PRO A 1 184 ? -1.206 4.593 -20.260 1.00 85.44 184 PRO A CA 1
ATOM 1346 C C . PRO A 1 184 ? -0.105 5.216 -21.121 1.00 85.44 184 PRO A C 1
ATOM 1348 O O . PRO A 1 184 ? -0.236 6.375 -21.534 1.00 85.44 184 PRO A O 1
ATOM 1351 N N . TYR A 1 185 ? 0.962 4.452 -21.372 1.00 83.06 185 TYR A N 1
ATOM 1352 C CA . TYR A 1 185 ? 2.107 4.844 -22.213 1.00 83.06 185 TYR A CA 1
ATOM 1353 C C . TYR A 1 185 ? 2.768 6.156 -21.760 1.00 83.06 185 TYR A C 1
ATOM 1355 O O . TYR A 1 185 ? 3.090 7.041 -22.556 1.00 83.06 185 TYR A O 1
ATOM 1363 N N . SER A 1 186 ? 2.925 6.329 -20.446 1.00 77.88 186 SER A N 1
ATOM 1364 C CA . SER A 1 186 ? 3.438 7.578 -19.892 1.00 77.88 186 SER A CA 1
ATOM 1365 C C . SER A 1 186 ? 4.952 7.728 -20.065 1.00 77.88 186 SER A C 1
ATOM 1367 O O . SER A 1 186 ? 5.736 7.050 -19.405 1.00 77.88 186 SER A O 1
ATOM 1369 N N . THR A 1 187 ? 5.375 8.745 -20.821 1.00 81.69 187 THR A N 1
ATOM 1370 C CA . THR A 1 187 ? 6.783 9.184 -20.872 1.00 81.69 187 THR A CA 1
ATOM 1371 C C . THR A 1 187 ? 7.329 9.552 -19.489 1.00 81.69 187 THR A C 1
ATOM 1373 O O . THR A 1 187 ? 8.512 9.375 -19.220 1.00 81.69 187 THR A O 1
ATOM 1376 N N . ALA A 1 188 ? 6.475 10.034 -18.579 1.00 78.94 188 ALA A N 1
ATOM 1377 C CA . ALA A 1 188 ? 6.884 10.346 -17.212 1.00 78.94 188 ALA A CA 1
ATOM 1378 C C . ALA A 1 188 ? 7.225 9.082 -16.406 1.00 78.94 188 ALA A C 1
ATOM 1380 O O . ALA A 1 188 ? 8.178 9.106 -15.632 1.00 78.94 188 ALA A O 1
ATOM 1381 N N . ALA A 1 189 ? 6.482 7.986 -16.606 1.00 77.75 189 ALA A N 1
ATOM 1382 C CA . ALA A 1 189 ? 6.792 6.702 -15.980 1.00 77.75 189 ALA A CA 1
ATOM 1383 C C . ALA A 1 189 ? 8.124 6.140 -16.503 1.00 77.75 189 ALA A C 1
ATOM 1385 O O . ALA A 1 189 ? 8.962 5.731 -15.707 1.00 77.75 189 ALA A O 1
ATOM 1386 N N . TYR A 1 190 ? 8.358 6.230 -17.817 1.00 82.25 190 TYR A N 1
ATOM 1387 C CA . TYR A 1 190 ? 9.634 5.845 -18.427 1.00 82.25 190 TYR A CA 1
ATOM 1388 C C . TYR A 1 190 ? 10.812 6.692 -17.921 1.00 82.25 190 TYR A C 1
ATOM 1390 O O . TYR A 1 190 ? 11.847 6.169 -17.525 1.00 82.25 190 TYR A O 1
ATOM 1398 N N . LYS A 1 191 ? 10.657 8.021 -17.851 1.00 84.62 191 LYS A N 1
ATOM 1399 C CA . LYS A 1 191 ? 11.695 8.895 -17.284 1.00 84.62 191 LYS A CA 1
ATOM 1400 C C . LYS A 1 191 ? 12.019 8.513 -15.837 1.00 84.62 191 LYS A C 1
ATOM 1402 O O . LYS A 1 191 ? 13.185 8.509 -15.458 1.00 84.62 191 LYS A O 1
ATOM 1407 N N . ALA A 1 192 ? 11.002 8.204 -15.032 1.00 80.19 192 ALA A N 1
ATOM 1408 C CA . ALA A 1 192 ? 11.199 7.817 -13.641 1.00 80.19 192 ALA A CA 1
ATOM 1409 C C . ALA A 1 192 ? 12.009 6.517 -13.506 1.00 80.19 192 ALA A C 1
ATOM 1411 O O . ALA A 1 192 ? 12.882 6.464 -12.643 1.00 80.19 192 ALA A O 1
ATOM 1412 N N . SER A 1 193 ? 11.782 5.513 -14.365 1.00 82.50 193 SER A N 1
ATOM 1413 C CA . SER A 1 193 ? 12.577 4.276 -14.334 1.00 82.50 193 SER A CA 1
ATOM 1414 C C . SER A 1 193 ? 14.041 4.528 -14.696 1.00 82.50 193 SER A C 1
ATOM 1416 O O . SER A 1 193 ? 14.923 4.050 -13.992 1.00 82.50 193 SER A O 1
ATOM 1418 N N . VAL A 1 194 ? 14.308 5.352 -15.716 1.00 86.25 194 VAL A N 1
ATOM 1419 C CA . VAL A 1 194 ? 15.683 5.720 -16.107 1.00 86.25 194 VAL A CA 1
ATOM 1420 C C . VAL A 1 194 ? 16.409 6.454 -14.975 1.00 86.25 194 VAL A C 1
ATOM 1422 O O . VAL A 1 194 ? 17.556 6.148 -14.669 1.00 86.25 194 VAL A O 1
ATOM 1425 N N . VAL A 1 195 ? 15.741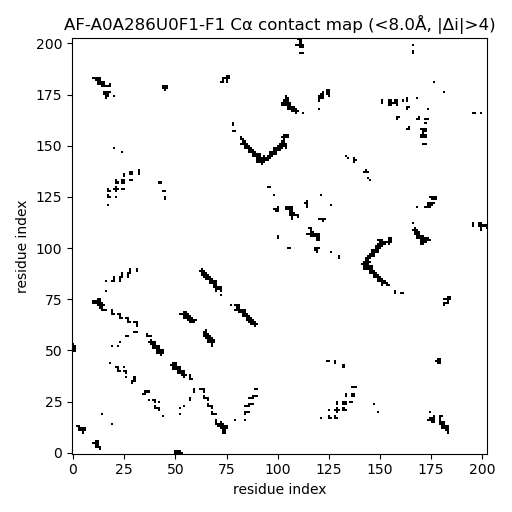 7.400 -14.305 1.00 86.12 195 VAL A N 1
ATOM 1426 C CA . VAL A 1 195 ? 16.336 8.122 -13.165 1.00 86.12 195 VAL A CA 1
ATOM 1427 C C . VAL A 1 195 ? 16.686 7.168 -12.018 1.00 86.12 195 VAL A C 1
ATOM 1429 O O . VAL A 1 195 ? 17.742 7.319 -11.411 1.00 86.12 195 VAL A O 1
ATOM 1432 N N . GLN A 1 196 ? 15.839 6.175 -11.727 1.00 83.94 196 GLN A N 1
ATOM 1433 C CA . GLN A 1 196 ? 16.138 5.177 -10.694 1.00 83.94 196 GLN A CA 1
ATOM 1434 C C . GLN A 1 196 ? 17.367 4.334 -11.044 1.00 83.94 196 GLN A C 1
ATOM 1436 O O . GLN A 1 196 ? 18.197 4.098 -10.171 1.00 83.94 196 GLN A O 1
ATOM 1441 N N . GLU A 1 197 ? 17.509 3.918 -12.304 1.00 86.06 197 GLU A N 1
ATOM 1442 C CA . GLU A 1 197 ? 18.687 3.175 -12.766 1.00 86.06 197 GLU A CA 1
ATOM 1443 C C . GLU A 1 197 ? 19.972 3.998 -12.626 1.00 86.06 197 GLU A C 1
ATOM 1445 O O . GLU A 1 197 ? 20.958 3.495 -12.092 1.00 86.06 197 GLU A O 1
ATOM 1450 N N . ILE A 1 198 ? 19.947 5.275 -13.027 1.00 88.69 198 ILE A N 1
ATOM 1451 C CA . ILE A 1 198 ? 21.096 6.185 -12.891 1.00 88.69 198 ILE A CA 1
ATOM 1452 C C . ILE A 1 198 ? 21.482 6.361 -11.420 1.00 88.69 198 ILE A C 1
ATOM 1454 O O . ILE A 1 198 ? 22.658 6.263 -11.080 1.00 88.69 198 ILE A O 1
ATOM 1458 N N . ASN A 1 199 ? 20.506 6.582 -10.536 1.00 85.81 199 ASN A N 1
ATOM 1459 C CA . ASN A 1 199 ? 20.780 6.788 -9.114 1.00 85.81 199 ASN A CA 1
ATOM 1460 C C . ASN A 1 199 ? 21.386 5.546 -8.447 1.00 85.81 199 ASN A C 1
ATOM 1462 O O . ASN A 1 199 ? 22.265 5.688 -7.605 1.00 85.81 199 ASN A O 1
ATOM 1466 N N . VAL A 1 200 ? 20.936 4.341 -8.816 1.00 84.62 200 VAL A N 1
ATOM 1467 C CA . VAL A 1 200 ? 21.521 3.087 -8.310 1.00 84.62 200 VAL A CA 1
ATOM 1468 C C . VAL A 1 200 ? 22.913 2.840 -8.894 1.00 84.62 200 VAL A C 1
ATOM 1470 O O . VAL A 1 200 ? 23.751 2.277 -8.207 1.00 84.62 200 VAL A O 1
ATOM 1473 N N . ALA A 1 201 ? 23.175 3.245 -10.140 1.00 85.38 201 ALA A N 1
ATOM 1474 C CA . ALA A 1 201 ? 24.499 3.111 -10.749 1.00 85.38 201 ALA A CA 1
ATOM 1475 C C . ALA A 1 201 ? 25.530 4.105 -10.183 1.00 85.38 201 ALA A C 1
ATOM 1477 O O . ALA A 1 201 ? 26.723 3.820 -10.210 1.00 85.38 201 ALA A O 1
ATOM 1478 N N . TYR A 1 202 ? 25.077 5.271 -9.713 1.00 87.62 202 TYR A N 1
ATOM 1479 C CA . TYR A 1 202 ? 25.927 6.302 -9.112 1.00 87.62 202 TYR A CA 1
ATOM 1480 C C . TYR A 1 202 ? 26.266 6.039 -7.633 1.00 87.62 202 TYR A C 1
ATOM 1482 O O . TYR A 1 202 ? 27.311 6.493 -7.171 1.00 87.62 202 TYR A O 1
ATOM 1490 N N . ALA A 1 203 ? 25.371 5.374 -6.895 1.00 81.38 203 ALA A N 1
ATOM 1491 C CA . ALA A 1 203 ? 25.476 5.137 -5.450 1.00 81.38 203 ALA A CA 1
ATOM 1492 C C . ALA A 1 203 ? 26.374 3.944 -5.091 1.00 81.38 203 ALA A C 1
ATOM 1494 O O . ALA A 1 203 ? 27.042 4.043 -4.038 1.00 81.38 203 ALA A O 1
#

Radius of gyration: 16.34 Å; Cα contacts (8 Å, |Δi|>4): 510; chains: 1; bounding box: 44×29×49 Å

Sequence (203 aa):
MTLPARNKKGHRTGFTTGACAAASAKAAARYLVTGKKLSKIKTTLPNRKTVTFPLKRCEISEGVAITSIIKDAGDDPDCTHGAEITTTVSLTEEEGITLINGEGVGKVTKPGLGLDIGGPSITPIPRKNISEMVLEELPVKQYKGAQVIISVPDGVKRAKKTISERLGIINGISILGTTGIVKPYSTAAYKASVVQEINVAYA

Mean predicted aligned error: 4.53 Å

Organism: NCBI:txid1284222

Foldseek 3Di:
DPFDDQDPVRFGKWFALLLQQLQFLLQFLLCLLPVDWDQWGWAQWLQRDIDIFGWPDWDDDPQKTKIWGQTDGTPAPQLSHRWIKMKIKHFAQDAFEAEQEDAAFWAACAPQQPDDHRGTQEDPRSVVRSGVSSCVNDDPPPTRYMYMYIYTNCFQVSCVVDCCVVLRTHRGDHRDDNGRMRDHPDPVVVVVVVSSNVRRVVD

Nearest PDB structures (foldseek):
  1sr8-assembly1_A  TM=8.103E-01  e=1.101E-15  Archaeoglobus fulgidus DSM 4304
  1iah-assembly1_A  TM=5.211E-01  e=2.313E+00  Mus musculus
  7d18-assembly1_A  TM=1.775E-01  e=5.290E-01  Acidobacteriales bacterium 59-55
  6rtq-assembly1_A  TM=3.127E-01  e=3.864E+00  Hoeflea phototrophica DFL-43
  4z27-assembly1_B  TM=3.161E-01  e=6.055E+00  Hoeflea phototrophica DFL-43

Solvent-accessible surface area (backbone atoms only — not comparable to full-atom values): 10184 Å² total; per-residue (Å²): 105,67,73,59,69,58,46,101,86,68,49,35,33,20,40,21,56,16,37,35,43,16,38,15,37,22,45,14,38,38,26,66,69,66,72,49,82,58,65,56,37,81,34,68,32,70,66,69,50,73,44,39,45,54,42,75,41,60,49,73,55,97,82,28,14,39,14,18,20,66,32,48,27,48,68,27,96,48,77,63,49,67,37,50,30,32,18,41,28,34,78,30,74,55,78,50,67,50,78,43,67,30,56,18,33,5,33,23,73,39,62,46,75,87,56,60,69,73,32,48,37,52,38,71,57,21,48,52,38,29,44,54,39,31,54,71,46,48,54,87,90,76,32,47,24,30,44,37,32,40,28,19,86,62,17,45,71,40,24,75,77,51,66,40,59,84,62,26,23,42,67,11,32,66,32,35,44,80,45,22,60,31,60,48,85,39,67,66,60,54,50,50,52,54,53,48,54,52,35,40,74,74,94

pLDDT: mean 92.03, std 8.73, range [55.03, 98.75]

InterPro domains:
  IPR002748 Cobalt-precorrin-5B C(1)-methyltransferase CbiD [PF01888] (12-202)
  IPR002748 Cobalt-precorrin-5B C(1)-methyltransferase CbiD [PTHR35863] (5-201)
  IPR002748 Cobalt-precorrin-5B C(1)-methyltransferase CbiD [TIGR00312] (12-202)
  IPR036074 CbiD superfamily [G3DSA:3.30.2110.10] (13-184)
  IPR036074 CbiD superfamily [SSF111342] (5-201)